Protein AF-A0A945EEM5-F1 (afdb_monomer)

Solvent-accessible surface area (backbone atoms only — not comparable to full-atom values): 10490 Å² total; per-residue (Å²): 110,57,78,80,69,75,63,79,57,83,59,46,50,57,55,56,50,41,69,76,41,45,68,59,54,46,54,52,49,14,59,78,50,70,46,57,60,69,46,41,50,54,44,53,50,40,28,61,37,47,50,70,82,55,84,49,80,91,36,67,53,21,58,54,39,73,66,38,67,69,42,43,51,46,56,61,66,31,66,67,58,50,49,46,34,51,28,41,54,52,50,50,57,72,63,40,40,92,88,67,44,34,55,21,78,74,69,53,76,42,81,71,93,48,62,30,60,48,32,44,48,42,52,50,17,50,42,44,54,49,49,51,49,54,57,73,76,43,63,69,92,40,51,72,46,83,56,85,88,51,74,42,54,78,57,95,74,62,43,68,59,54,26,50,54,33,27,72,77,70,66,45,89,53,85,58,86,86,80,91,129

Foldseek 3Di:
DCVVVVDDDPLCVLVVVCVVCVVVVLVVLCVQLVHDSVLSVQVLVCLLLQFDLDLDCVGSLCVSVVNPPSSSVCCSPPPSSVSSSVNSLVVLVVQADPPQGHQELQGDGDDDDGSNVSSVRNVLSVLVLLVVQVCVPDDPVQWDDDDSNDTDGPDDDDQVVSQVSSCVPPVDRDGDDDDDD

Sequence (181 aa):
MLKHFDINFPKLDIVYEYVRNKTDIRNKLAKELTMPLEQFKSVLQALTYGAEMNRSPYRSIYKYCNGDDKIIKKVINNAWLRRYMEAFKLAGVALEDKGVGSINAVGIKFVKNKDSQRMAHILQGYERQVLDVVIKHSDRNNIALLLHDCVVFYNKVSPNWLSDIVKQETGFDLEFSKEKY

pLDDT: mean 87.18, std 9.92, range [52.72, 97.19]

Structure (mmCIF, N/CA/C/O backbone):
data_AF-A0A945EEM5-F1
#
_entry.id   AF-A0A945EEM5-F1
#
loop_
_atom_site.group_PDB
_atom_site.id
_atom_site.type_symbol
_atom_site.label_atom_id
_atom_site.label_alt_id
_atom_site.label_comp_id
_atom_site.label_asym_id
_atom_site.label_entity_id
_atom_site.label_seq_id
_atom_site.pdbx_PDB_ins_code
_atom_site.Cartn_x
_atom_site.Cartn_y
_atom_site.Cartn_z
_atom_site.occupancy
_atom_site.B_iso_or_equiv
_atom_site.auth_seq_id
_atom_site.auth_comp_id
_atom_site.auth_asym_id
_atom_site.auth_atom_id
_atom_site.pdbx_PDB_model_num
ATOM 1 N N . MET A 1 1 ? 7.702 -8.662 -2.959 1.00 53.84 1 MET A N 1
ATOM 2 C CA . MET A 1 1 ? 8.555 -7.945 -1.989 1.00 53.84 1 MET A CA 1
ATOM 3 C C . MET A 1 1 ? 9.054 -8.869 -0.881 1.00 53.84 1 MET A C 1
ATOM 5 O O . MET A 1 1 ? 10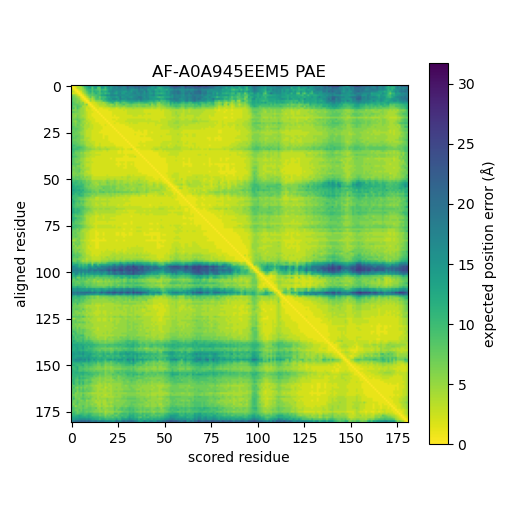.150 -9.356 -1.038 1.00 53.84 1 MET A O 1
ATOM 9 N N . LEU A 1 2 ? 8.295 -9.225 0.162 1.00 55.69 2 LEU A N 1
ATOM 10 C CA . LEU A 1 2 ? 8.856 -9.979 1.311 1.00 55.69 2 LEU A CA 1
ATOM 11 C C . LEU A 1 2 ? 9.411 -11.379 0.981 1.00 55.69 2 LEU A C 1
ATOM 13 O O . LEU A 1 2 ? 10.462 -11.747 1.492 1.00 55.69 2 LEU A O 1
ATOM 17 N N . LYS A 1 3 ? 8.781 -12.107 0.048 1.00 57.22 3 LYS A N 1
ATOM 18 C CA . LYS A 1 3 ? 9.312 -13.381 -0.481 1.00 57.22 3 LYS A CA 1
ATOM 19 C C . LYS A 1 3 ? 10.660 -13.251 -1.194 1.00 57.22 3 LYS A C 1
ATOM 21 O O . LYS A 1 3 ? 11.368 -14.233 -1.297 1.00 57.22 3 LYS A O 1
ATOM 26 N N . HIS A 1 4 ? 10.980 -12.067 -1.714 1.00 57.38 4 HIS A N 1
ATOM 27 C CA . HIS A 1 4 ? 12.243 -11.809 -2.409 1.00 57.38 4 HIS A CA 1
ATOM 28 C C . HIS A 1 4 ? 13.416 -11.638 -1.427 1.00 57.38 4 HIS A C 1
ATOM 30 O O . HIS A 1 4 ? 14.562 -11.731 -1.834 1.00 57.38 4 HIS A O 1
ATOM 36 N N . PHE A 1 5 ? 13.135 -11.402 -0.139 1.00 60.28 5 PHE A N 1
ATOM 37 C CA . PHE A 1 5 ? 14.145 -11.180 0.903 1.00 60.28 5 PHE A CA 1
ATOM 38 C C . PHE A 1 5 ? 14.296 -12.371 1.860 1.00 60.28 5 PHE A C 1
ATOM 40 O O . PHE A 1 5 ? 14.876 -12.206 2.928 1.00 60.28 5 PHE A O 1
ATOM 47 N N . ASP A 1 6 ? 13.705 -13.531 1.541 1.00 63.09 6 ASP A N 1
ATOM 48 C CA . ASP A 1 6 ? 13.617 -14.702 2.434 1.00 63.09 6 ASP A CA 1
ATOM 49 C C . ASP A 1 6 ? 13.093 -14.379 3.848 1.00 63.09 6 ASP A C 1
ATOM 51 O O . ASP A 1 6 ? 13.306 -15.107 4.819 1.00 63.09 6 ASP A O 1
ATOM 55 N N . ILE A 1 7 ? 12.331 -13.287 3.972 1.00 65.88 7 ILE A N 1
ATOM 56 C CA . ILE A 1 7 ? 11.706 -12.894 5.228 1.00 65.88 7 ILE A CA 1
ATOM 57 C C . ILE A 1 7 ? 10.445 -13.734 5.390 1.00 65.88 7 ILE A C 1
ATOM 59 O O . ILE A 1 7 ? 9.392 -13.448 4.809 1.00 65.88 7 ILE A O 1
ATOM 63 N N . ASN A 1 8 ? 10.554 -14.777 6.207 1.00 67.12 8 ASN A N 1
ATOM 64 C CA . ASN A 1 8 ? 9.439 -15.644 6.543 1.00 67.12 8 ASN A CA 1
ATOM 65 C C . ASN A 1 8 ? 9.286 -15.757 8.061 1.00 67.12 8 ASN A C 1
ATOM 67 O O . ASN A 1 8 ? 10.084 -16.393 8.746 1.00 67.12 8 ASN A O 1
ATOM 71 N N . PHE A 1 9 ? 8.240 -15.134 8.595 1.00 77.50 9 PHE A N 1
ATOM 72 C CA . PHE A 1 9 ? 7.800 -15.364 9.963 1.00 77.50 9 PHE A CA 1
ATOM 73 C C . PHE A 1 9 ? 6.268 -15.414 10.002 1.00 77.50 9 PHE A C 1
ATOM 75 O O . PHE A 1 9 ? 5.629 -14.682 9.244 1.00 77.50 9 PHE A O 1
ATOM 82 N N . PRO A 1 10 ? 5.653 -16.195 10.917 1.00 78.00 10 PRO A N 1
ATOM 83 C CA . PRO A 1 10 ? 4.208 -16.480 10.893 1.00 78.00 10 PRO A CA 1
ATOM 84 C C . PRO A 1 10 ? 3.302 -15.241 10.900 1.00 78.00 10 PRO A C 1
ATOM 86 O O . PRO A 1 10 ? 2.150 -15.272 10.483 1.00 78.00 10 PRO A O 1
ATOM 89 N N . LYS A 1 11 ? 3.812 -14.106 11.392 1.00 81.88 11 LYS A N 1
ATOM 90 C CA . LYS A 1 11 ? 3.047 -12.858 11.454 1.00 81.88 11 LYS A CA 1
ATOM 91 C C . LYS A 1 11 ? 2.851 -12.225 10.064 1.00 81.88 11 LYS A C 1
ATOM 93 O O . LYS A 1 11 ? 1.941 -11.420 9.920 1.00 81.88 11 LYS A O 1
ATOM 98 N N . LEU A 1 12 ? 3.626 -12.610 9.041 1.00 84.12 12 LEU A N 1
ATOM 99 C CA . LEU A 1 12 ? 3.442 -12.156 7.654 1.00 84.12 12 LEU A CA 1
ATOM 100 C C . LEU A 1 12 ? 2.311 -12.872 6.908 1.00 84.12 12 LEU A C 1
ATOM 102 O O . LEU A 1 12 ? 1.892 -12.383 5.859 1.00 84.12 12 LEU A O 1
ATOM 106 N N . ASP A 1 13 ? 1.774 -13.972 7.441 1.00 88.00 13 ASP A N 1
ATOM 107 C CA . ASP A 1 13 ? 0.707 -14.738 6.784 1.00 88.00 13 ASP A CA 1
ATOM 108 C C . ASP A 1 13 ? -0.510 -13.872 6.458 1.00 88.00 13 ASP A C 1
ATOM 110 O O . ASP A 1 13 ? -1.107 -14.018 5.394 1.00 88.00 13 ASP A O 1
ATOM 114 N N . ILE A 1 14 ? -0.818 -12.893 7.313 1.00 92.62 14 ILE A N 1
ATOM 115 C CA . ILE A 1 14 ? -1.918 -11.952 7.084 1.00 92.62 14 ILE A CA 1
ATOM 116 C C . ILE A 1 14 ? -1.686 -11.042 5.869 1.00 92.62 14 ILE A C 1
ATOM 118 O O . ILE A 1 14 ? -2.635 -10.654 5.192 1.00 92.62 14 ILE A O 1
ATOM 122 N N . VAL A 1 15 ? -0.428 -10.719 5.555 1.00 90.56 15 VAL A N 1
ATOM 123 C CA . VAL A 1 15 ? -0.073 -9.935 4.365 1.00 90.56 15 VAL A CA 1
ATOM 124 C C . VAL A 1 15 ? -0.239 -10.798 3.116 1.00 90.56 15 VAL A C 1
ATOM 126 O O . VAL A 1 15 ? -0.780 -10.330 2.116 1.00 90.56 15 VAL A O 1
ATOM 129 N N . TYR A 1 16 ? 0.158 -12.072 3.170 1.00 88.56 16 TYR A N 1
ATOM 130 C CA . TYR A 1 16 ? -0.052 -13.008 2.062 1.00 88.56 16 TYR A CA 1
ATOM 131 C C . TYR A 1 16 ? -1.536 -13.319 1.831 1.00 88.56 16 TYR A C 1
ATOM 133 O O . TYR A 1 16 ? -1.978 -13.352 0.682 1.00 88.56 16 TYR A O 1
ATOM 141 N N . GLU A 1 17 ? -2.308 -13.494 2.903 1.00 92.81 17 GLU A N 1
ATOM 142 C CA . GLU A 1 17 ? -3.768 -13.614 2.871 1.00 92.81 17 GLU A CA 1
ATOM 143 C C . GLU A 1 17 ? -4.400 -12.375 2.225 1.00 92.81 17 GLU A C 1
ATOM 145 O O . GLU A 1 17 ? -5.209 -12.505 1.304 1.00 92.81 17 GLU A O 1
ATOM 150 N N . TYR A 1 18 ? -3.975 -11.178 2.650 1.00 93.81 18 TYR A N 1
ATOM 151 C CA . TYR A 1 18 ? -4.447 -9.913 2.095 1.00 93.81 18 TYR A CA 1
ATOM 152 C C . TYR A 1 18 ? -4.167 -9.786 0.599 1.00 93.81 18 TYR A C 1
ATOM 154 O O . TYR A 1 18 ? -5.057 -9.402 -0.152 1.00 93.81 18 TYR A O 1
ATOM 162 N N . VAL A 1 19 ? -2.954 -10.111 0.146 1.00 89.38 19 VAL A N 1
ATOM 163 C CA . VAL A 1 19 ? -2.597 -10.013 -1.277 1.00 89.38 19 VAL A CA 1
ATOM 164 C C . VAL A 1 19 ? -3.432 -10.979 -2.123 1.00 89.38 19 VAL A C 1
ATOM 166 O O . VAL A 1 19 ? -3.896 -10.588 -3.190 1.00 89.38 19 VAL A O 1
ATOM 169 N N . ARG A 1 20 ? -3.673 -12.206 -1.640 1.00 90.38 20 ARG A N 1
ATOM 170 C CA . ARG A 1 20 ? -4.465 -13.220 -2.360 1.00 90.38 20 ARG A CA 1
ATOM 171 C C . ARG A 1 20 ? -5.957 -12.889 -2.432 1.00 90.38 20 ARG A C 1
ATOM 173 O O . ARG A 1 20 ? -6.572 -13.139 -3.458 1.00 90.38 20 ARG A O 1
ATOM 180 N N . ASN A 1 21 ? -6.522 -12.316 -1.369 1.00 93.94 21 ASN A N 1
ATOM 181 C CA . ASN A 1 21 ? -7.967 -12.091 -1.224 1.00 93.94 21 ASN A CA 1
ATOM 182 C C . ASN A 1 21 ? -8.317 -10.596 -1.111 1.00 93.94 21 ASN A C 1
ATOM 184 O O . ASN A 1 21 ? -9.242 -10.204 -0.397 1.00 93.94 21 ASN A O 1
ATOM 188 N N . LYS A 1 22 ? -7.537 -9.738 -1.780 1.00 92.31 22 LYS A N 1
ATOM 189 C CA . LYS A 1 22 ? -7.525 -8.277 -1.589 1.00 92.31 22 LYS A CA 1
ATOM 190 C C . LYS A 1 22 ? -8.909 -7.640 -1.685 1.00 92.31 22 LYS A C 1
ATOM 192 O O . LYS A 1 22 ? -9.271 -6.836 -0.828 1.00 92.31 22 LYS A O 1
ATOM 197 N N . THR A 1 23 ? -9.671 -7.975 -2.722 1.00 93.94 23 THR A N 1
ATOM 198 C CA . THR A 1 23 ? -11.007 -7.411 -2.963 1.00 93.94 23 THR A CA 1
ATOM 199 C C . THR A 1 23 ? -11.997 -7.842 -1.883 1.00 93.94 23 THR A C 1
ATOM 201 O O . THR A 1 23 ? -12.658 -6.991 -1.286 1.00 93.94 23 THR A O 1
ATOM 204 N N . ASP A 1 24 ? -12.034 -9.133 -1.560 1.00 95.94 24 ASP A N 1
ATOM 205 C CA . ASP A 1 24 ? -12.981 -9.694 -0.593 1.00 95.94 24 ASP A CA 1
ATOM 206 C C . ASP A 1 24 ? -12.719 -9.190 0.822 1.00 95.94 24 ASP A C 1
ATOM 208 O O . ASP A 1 24 ? -13.643 -8.743 1.502 1.00 95.94 24 ASP A O 1
ATOM 212 N N . ILE A 1 25 ? -11.452 -9.174 1.246 1.00 96.56 25 ILE A N 1
ATOM 213 C CA . ILE A 1 25 ? -11.055 -8.649 2.557 1.00 96.56 25 ILE A CA 1
ATOM 214 C C . ILE A 1 25 ? -11.429 -7.173 2.675 1.00 96.56 25 ILE A C 1
ATOM 216 O O . ILE A 1 25 ? -11.972 -6.760 3.701 1.00 96.56 25 ILE A O 1
ATOM 220 N N . ARG A 1 26 ? -11.190 -6.374 1.626 1.00 96.88 26 ARG A N 1
ATOM 221 C CA . ARG A 1 26 ? -11.538 -4.950 1.644 1.00 96.88 26 ARG A CA 1
ATOM 222 C C . ARG A 1 26 ? -13.037 -4.721 1.754 1.00 96.88 26 ARG A C 1
ATOM 224 O O . ARG A 1 26 ? -13.458 -3.929 2.591 1.00 96.88 26 ARG A O 1
ATOM 231 N N . ASN A 1 27 ? -13.835 -5.432 0.964 1.00 96.88 27 ASN A N 1
ATOM 232 C CA . ASN A 1 27 ? -15.289 -5.304 0.999 1.00 96.88 27 ASN A CA 1
ATOM 233 C C . ASN A 1 27 ? -15.871 -5.783 2.336 1.00 96.88 27 ASN A C 1
ATOM 235 O O . ASN A 1 27 ? -16.714 -5.102 2.925 1.00 96.88 27 ASN A O 1
ATOM 239 N N . LYS A 1 28 ? -15.386 -6.921 2.848 1.00 97.19 28 LYS A N 1
ATOM 240 C CA . LYS A 1 28 ? -15.794 -7.478 4.141 1.00 97.19 28 LYS A CA 1
ATOM 241 C C . LYS A 1 28 ? -15.499 -6.507 5.283 1.00 97.19 28 LYS A C 1
ATOM 243 O O . LYS A 1 28 ? -16.415 -6.137 6.015 1.00 97.19 28 LYS A O 1
ATOM 248 N N . LEU A 1 29 ? -14.250 -6.057 5.412 1.00 96.88 29 LEU A N 1
ATOM 249 C CA . LEU A 1 29 ? -13.838 -5.183 6.512 1.00 96.88 29 LEU A CA 1
ATOM 250 C C . LEU A 1 29 ? -14.481 -3.796 6.419 1.00 96.88 29 LEU A C 1
ATOM 252 O O . LEU A 1 29 ? -14.916 -3.272 7.441 1.00 96.88 29 LEU A O 1
ATOM 256 N N . ALA A 1 30 ? -14.622 -3.219 5.222 1.00 96.81 30 ALA A N 1
ATOM 257 C CA . ALA A 1 30 ? -15.337 -1.954 5.048 1.00 96.81 30 ALA A CA 1
ATOM 258 C C . ALA A 1 30 ? -16.789 -2.053 5.561 1.00 96.81 30 ALA A C 1
ATOM 260 O O . ALA A 1 30 ? -17.247 -1.194 6.320 1.00 96.81 30 ALA A O 1
ATOM 261 N N . LYS A 1 31 ? -17.486 -3.153 5.234 1.00 96.62 31 LYS A N 1
ATOM 262 C CA . LYS A 1 31 ? -18.850 -3.424 5.712 1.00 96.62 31 LYS A CA 1
ATOM 263 C C . LYS A 1 31 ? -18.907 -3.620 7.231 1.00 96.62 31 LYS A C 1
ATOM 265 O O . LYS A 1 31 ? -19.738 -2.994 7.886 1.00 96.62 31 LYS A O 1
ATOM 270 N N . GLU A 1 32 ? -18.022 -4.440 7.800 1.00 95.62 32 GLU A N 1
ATOM 271 C CA . GLU A 1 32 ? -17.941 -4.687 9.252 1.00 95.62 32 GLU A CA 1
ATOM 272 C C . GLU A 1 32 ? -17.696 -3.395 10.051 1.00 95.62 32 GLU A C 1
ATOM 274 O O . GLU A 1 32 ? -18.317 -3.145 11.092 1.00 95.62 32 GLU A O 1
ATOM 279 N N . LEU A 1 33 ? -16.816 -2.537 9.536 1.00 94.94 33 LEU A N 1
ATOM 280 C CA . LEU A 1 33 ? -16.459 -1.259 10.147 1.00 94.94 33 LEU A CA 1
ATOM 281 C C . LEU A 1 33 ? -17.505 -0.164 9.898 1.00 94.94 33 LEU A C 1
ATOM 283 O O . LEU A 1 33 ? -17.462 0.866 10.567 1.00 94.94 33 LEU A O 1
ATOM 287 N N . THR A 1 34 ? -18.479 -0.410 9.014 1.00 95.25 34 THR A N 1
ATOM 288 C CA . THR A 1 34 ? -19.507 0.561 8.611 1.00 95.25 34 THR A CA 1
ATOM 289 C C . THR A 1 34 ? -18.880 1.820 8.008 1.00 95.25 34 THR A C 1
ATOM 291 O O . THR A 1 34 ? -19.224 2.938 8.378 1.00 95.25 34 THR A O 1
ATOM 294 N N . MET A 1 35 ? -17.933 1.635 7.085 1.00 94.94 35 MET A N 1
ATOM 295 C CA . MET A 1 35 ? -17.292 2.731 6.359 1.00 94.94 35 MET A CA 1
ATOM 296 C C . MET A 1 35 ? -17.265 2.475 4.844 1.00 94.94 35 MET A C 1
ATOM 298 O O . MET A 1 35 ? -17.165 1.323 4.419 1.00 94.94 35 MET A O 1
ATOM 302 N N . PRO A 1 36 ? -17.328 3.532 4.015 1.00 95.75 36 PRO A N 1
ATOM 303 C CA . PRO A 1 36 ? -17.052 3.467 2.586 1.00 95.75 36 PRO A CA 1
ATOM 304 C C . PRO A 1 36 ? -15.729 2.766 2.257 1.00 95.75 36 PRO A C 1
ATOM 306 O O . PRO A 1 36 ? -14.731 2.908 2.965 1.00 95.75 36 PRO A O 1
ATOM 309 N N . LEU A 1 37 ? -15.704 2.063 1.122 1.00 95.62 37 LEU A N 1
ATOM 310 C CA . LEU A 1 37 ? -14.529 1.319 0.664 1.00 95.62 37 LEU A CA 1
ATOM 311 C C . LEU A 1 37 ? -13.294 2.218 0.489 1.00 95.62 37 LEU A C 1
ATOM 313 O O . LEU A 1 37 ? -12.198 1.829 0.888 1.00 95.62 37 LEU A O 1
ATOM 317 N N . GLU A 1 38 ? -13.460 3.422 -0.062 1.00 93.69 38 GLU A N 1
ATOM 318 C CA . GLU A 1 38 ? -12.349 4.372 -0.235 1.00 93.69 38 GLU A CA 1
ATOM 319 C C . GLU A 1 38 ? -11.782 4.843 1.106 1.00 93.69 38 GLU A C 1
ATOM 321 O O . GLU A 1 38 ? -10.568 4.853 1.305 1.00 93.69 38 GLU A O 1
ATOM 326 N N . GLN A 1 39 ? -12.656 5.116 2.075 1.00 94.62 39 GLN A N 1
ATOM 327 C CA . GLN A 1 39 ? -12.256 5.465 3.435 1.00 94.62 39 GLN A CA 1
ATOM 328 C C . GLN A 1 39 ? -11.467 4.320 4.095 1.00 94.62 39 GLN A C 1
ATOM 330 O O . GLN A 1 39 ? -10.417 4.542 4.703 1.00 94.62 39 GLN A O 1
ATOM 335 N N . PHE A 1 40 ? -11.922 3.077 3.911 1.00 96.38 40 PHE A N 1
ATOM 336 C CA . PHE A 1 40 ? -11.219 1.889 4.393 1.00 96.38 40 PHE A CA 1
ATOM 337 C C . PHE A 1 40 ? -9.842 1.705 3.737 1.00 96.38 40 PHE A C 1
ATOM 339 O O . PHE A 1 40 ? -8.868 1.382 4.422 1.00 96.38 40 PHE A O 1
ATOM 346 N N . LYS A 1 41 ? -9.724 1.951 2.426 1.00 95.50 41 LYS A N 1
ATOM 347 C CA . LYS A 1 41 ? -8.434 1.910 1.717 1.00 95.50 41 LYS A CA 1
ATOM 348 C C . LYS A 1 41 ? -7.442 2.912 2.309 1.00 95.50 41 LYS A C 1
ATOM 350 O O . LYS A 1 41 ? -6.289 2.539 2.518 1.00 95.50 41 LYS A O 1
ATOM 355 N N . SER A 1 42 ? -7.878 4.128 2.648 1.00 95.25 42 SER A N 1
ATOM 356 C CA . SER A 1 42 ? -7.019 5.118 3.313 1.00 95.25 42 SER A CA 1
ATOM 357 C C . SER A 1 42 ? -6.560 4.658 4.701 1.00 95.25 42 SER A C 1
ATOM 359 O O . SER A 1 42 ? -5.395 4.846 5.050 1.00 95.25 42 SER A O 1
ATOM 361 N N . VAL A 1 43 ? -7.426 3.991 5.477 1.00 95.31 43 VAL A N 1
ATOM 362 C CA . VAL A 1 43 ? -7.043 3.377 6.763 1.00 95.31 43 VAL A CA 1
ATOM 363 C C . VAL A 1 43 ? -5.987 2.286 6.562 1.00 95.31 43 VAL A C 1
ATOM 365 O O . VAL A 1 43 ? -4.953 2.312 7.229 1.00 95.31 43 VAL A O 1
ATOM 368 N N . LEU A 1 44 ? -6.192 1.358 5.621 1.00 95.38 44 LEU A N 1
ATOM 369 C CA . LEU A 1 44 ? -5.207 0.314 5.307 1.00 95.38 44 LEU A CA 1
ATOM 370 C C . LEU A 1 44 ? -3.864 0.895 4.861 1.00 95.38 44 LEU A C 1
ATOM 372 O O . LEU A 1 44 ? -2.812 0.418 5.292 1.00 95.38 44 LEU A O 1
ATOM 376 N N . GLN A 1 45 ? -3.890 1.922 4.012 1.00 93.19 45 GLN A N 1
ATOM 377 C CA . GLN A 1 45 ? -2.685 2.610 3.566 1.00 93.19 45 GLN A CA 1
ATOM 378 C C . GLN A 1 45 ? -1.957 3.234 4.760 1.00 93.19 45 GLN A C 1
ATOM 380 O O . GLN A 1 45 ? -0.764 3.007 4.930 1.00 93.19 45 GLN A O 1
ATOM 385 N N . ALA A 1 46 ? -2.675 3.924 5.650 1.00 93.38 46 ALA A N 1
ATOM 386 C CA . ALA A 1 46 ? -2.097 4.496 6.863 1.00 93.38 46 ALA A CA 1
ATOM 387 C C . ALA A 1 46 ? -1.361 3.442 7.703 1.00 93.38 46 ALA A C 1
ATOM 389 O O . ALA A 1 46 ? -0.221 3.664 8.102 1.00 93.38 46 ALA A O 1
ATOM 390 N N . LEU A 1 47 ? -1.995 2.290 7.944 1.00 94.12 47 LEU A N 1
ATOM 391 C CA . LEU A 1 47 ? -1.407 1.193 8.719 1.00 94.12 47 LEU A CA 1
ATOM 392 C C . LEU A 1 47 ? -0.186 0.579 8.020 1.00 94.12 47 LEU A C 1
ATOM 394 O O . LEU A 1 47 ? 0.798 0.261 8.681 1.00 94.12 47 LEU A O 1
ATOM 398 N N . THR A 1 48 ? -0.225 0.469 6.690 1.00 92.38 48 THR A N 1
ATOM 399 C CA . THR A 1 48 ? 0.903 -0.004 5.864 1.00 92.38 48 THR A CA 1
ATOM 400 C C . THR A 1 48 ? 2.124 0.908 6.027 1.00 92.38 48 THR A C 1
ATOM 402 O O . THR A 1 48 ? 3.241 0.429 6.205 1.00 92.38 48 THR A O 1
ATOM 405 N N . TYR A 1 49 ? 1.902 2.225 6.062 1.00 89.88 49 TYR A N 1
ATOM 406 C CA . TYR A 1 49 ? 2.930 3.230 6.348 1.00 89.88 49 TYR A CA 1
ATOM 407 C C . TYR A 1 49 ? 3.103 3.500 7.853 1.00 89.88 49 TYR A C 1
ATOM 409 O O . TYR A 1 49 ? 3.492 4.598 8.235 1.00 89.88 49 TYR A O 1
ATOM 417 N N . GLY A 1 50 ? 2.811 2.541 8.737 1.00 89.38 50 GLY A N 1
ATOM 418 C CA . GLY A 1 50 ? 3.174 2.624 10.157 1.00 89.38 50 GLY A CA 1
ATOM 419 C C . GLY A 1 50 ? 2.350 3.601 11.005 1.00 89.38 50 GLY A C 1
ATOM 420 O O . GLY A 1 50 ? 2.852 4.113 12.007 1.00 89.38 50 GLY A O 1
ATOM 421 N N . ALA A 1 51 ? 1.104 3.899 10.627 1.00 89.88 51 ALA A N 1
ATOM 422 C CA . ALA A 1 51 ? 0.198 4.655 11.487 1.00 89.88 51 ALA A CA 1
ATOM 423 C C . ALA A 1 51 ? -0.123 3.894 12.782 1.00 89.88 51 ALA A C 1
ATOM 425 O O . ALA A 1 51 ? -0.380 2.692 12.780 1.00 89.88 51 ALA A O 1
ATOM 426 N N . GLU A 1 52 ? -0.175 4.630 13.890 1.00 87.44 52 GLU A N 1
ATOM 427 C CA . GLU A 1 52 ? -0.580 4.098 15.188 1.00 87.44 52 GLU A CA 1
ATOM 428 C C . GLU A 1 52 ? -2.107 3.944 15.277 1.00 87.44 52 GLU A C 1
ATOM 430 O O . GLU A 1 52 ? -2.865 4.838 14.889 1.00 87.44 52 GLU A O 1
ATOM 435 N N . MET A 1 53 ? -2.565 2.849 15.885 1.00 88.12 53 MET A N 1
ATOM 436 C CA . MET A 1 53 ? -3.973 2.644 16.237 1.00 88.12 53 MET A CA 1
ATOM 437 C C . MET A 1 53 ? -4.345 3.372 17.530 1.00 88.12 53 MET A C 1
ATOM 439 O O . MET A 1 53 ? -4.476 2.764 18.591 1.00 88.12 53 MET A O 1
ATOM 443 N N . ASN A 1 54 ? -4.524 4.687 17.452 1.00 87.06 54 ASN A N 1
ATOM 444 C CA . ASN A 1 54 ? -4.957 5.499 18.588 1.00 87.06 54 ASN A CA 1
ATOM 445 C C . ASN A 1 54 ? -6.110 6.446 18.206 1.00 87.06 54 ASN A C 1
ATOM 447 O O . ASN A 1 54 ? -6.422 6.630 17.030 1.00 87.06 54 ASN A O 1
ATOM 451 N N . ARG A 1 55 ? -6.764 7.027 19.221 1.00 87.88 55 ARG A N 1
ATOM 452 C CA . ARG A 1 55 ? -7.920 7.931 19.055 1.00 87.88 55 ARG A CA 1
ATOM 453 C C . ARG A 1 55 ? -7.539 9.408 18.932 1.00 87.88 55 ARG A C 1
ATOM 455 O O . ARG A 1 55 ? -8.410 10.265 18.998 1.00 87.88 55 ARG A O 1
ATOM 462 N N . SER A 1 56 ? -6.251 9.729 18.842 1.00 89.50 56 SER A N 1
ATOM 463 C CA . SER A 1 56 ? -5.811 11.121 18.891 1.00 89.50 56 SER A CA 1
ATOM 464 C C . SER A 1 56 ? -6.290 11.887 17.649 1.00 89.50 56 SER A C 1
ATOM 466 O O . SER A 1 56 ? -6.065 11.411 16.533 1.00 89.50 56 SER A O 1
ATOM 468 N N . PRO A 1 57 ? -6.867 13.095 17.809 1.00 88.50 57 PRO A N 1
ATOM 469 C CA . PRO A 1 57 ? -7.345 13.906 16.687 1.00 88.50 57 PRO A CA 1
ATOM 470 C C . PRO A 1 57 ? -6.227 14.359 15.740 1.00 88.50 57 PRO A C 1
ATOM 472 O O . PRO A 1 57 ? -6.477 14.682 14.584 1.00 88.50 57 PRO A O 1
ATOM 475 N N . TYR A 1 58 ? -4.975 14.319 16.199 1.00 88.12 58 TYR A N 1
ATOM 476 C CA . TYR A 1 58 ? -3.794 14.689 15.418 1.00 88.12 58 TYR A CA 1
ATOM 477 C C . TYR A 1 58 ? -3.243 13.543 14.555 1.00 88.12 58 TYR A C 1
ATOM 479 O O . TYR A 1 58 ? -2.155 13.661 13.989 1.00 88.12 58 TYR A O 1
ATOM 487 N N . ARG A 1 59 ? -3.932 12.396 14.489 1.00 88.12 59 ARG A N 1
ATOM 488 C CA . ARG A 1 59 ? -3.438 11.183 13.824 1.00 88.12 59 ARG A CA 1
ATOM 489 C C . ARG A 1 59 ? -4.313 10.781 12.641 1.00 88.12 59 ARG A C 1
ATOM 491 O O . ARG A 1 59 ? -5.501 11.087 12.568 1.00 88.12 59 ARG A O 1
ATOM 498 N N . SER A 1 60 ? -3.700 10.065 11.701 1.00 88.19 60 SER A N 1
ATOM 499 C CA . SER A 1 60 ? -4.316 9.687 10.425 1.00 88.19 60 SER A CA 1
ATOM 500 C C . SER A 1 60 ? -5.575 8.840 10.593 1.00 88.19 60 SER A C 1
ATOM 502 O O . SER A 1 60 ? -6.534 9.067 9.869 1.00 88.19 60 SER A O 1
ATOM 504 N N . ILE A 1 61 ? -5.614 7.924 11.567 1.00 92.75 61 ILE A N 1
ATOM 505 C CA . ILE A 1 61 ? -6.804 7.099 11.832 1.00 92.75 61 ILE A CA 1
ATOM 506 C C . ILE A 1 61 ? -8.012 7.965 12.189 1.00 92.75 61 ILE A C 1
ATOM 508 O O . ILE A 1 61 ? -9.083 7.749 11.632 1.00 92.75 61 ILE A O 1
ATOM 512 N N . TYR A 1 62 ? -7.844 8.976 13.045 1.00 92.81 62 TYR A N 1
ATOM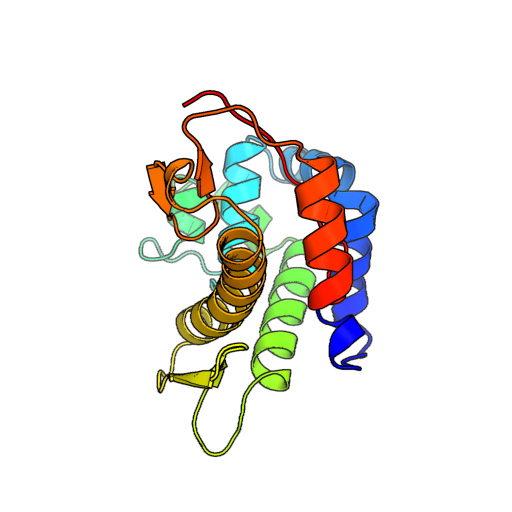 513 C CA . TYR A 1 62 ? -8.929 9.899 13.381 1.00 92.81 62 TYR A CA 1
ATOM 514 C C . TYR A 1 62 ? -9.420 10.651 12.141 1.00 92.81 62 TYR A C 1
ATOM 516 O O . TYR A 1 62 ? -10.618 10.660 11.862 1.00 92.81 62 TYR A O 1
ATOM 524 N N . LYS A 1 63 ? -8.488 11.215 11.356 1.00 91.75 63 LYS A N 1
ATOM 525 C CA . LYS A 1 63 ? -8.802 11.927 10.107 1.00 91.75 63 LYS A CA 1
ATOM 526 C C . LYS A 1 63 ? -9.562 11.033 9.129 1.00 91.75 63 LYS A C 1
ATOM 528 O O . LYS A 1 63 ? -10.614 11.422 8.641 1.00 91.75 63 LYS A O 1
ATOM 533 N N . TYR A 1 64 ? -9.057 9.828 8.870 1.00 92.75 64 TYR A N 1
ATOM 534 C CA . TYR A 1 64 ? -9.685 8.887 7.948 1.00 92.75 64 TYR A CA 1
ATOM 535 C C . TYR A 1 64 ? -10.969 8.287 8.492 1.00 92.75 64 TYR A C 1
ATOM 537 O O . TYR A 1 64 ? -11.733 7.765 7.705 1.00 92.75 64 TYR A O 1
ATOM 545 N N . CYS A 1 65 ? -11.254 8.370 9.790 1.00 92.56 65 CYS A N 1
ATOM 546 C CA . CYS A 1 65 ? -12.555 8.010 10.353 1.00 92.56 65 CYS A CA 1
ATOM 547 C C . CYS A 1 65 ? -13.508 9.215 10.467 1.00 92.56 65 CYS A C 1
ATOM 549 O O . CYS A 1 65 ? -14.559 9.080 11.082 1.00 92.56 65 CYS A O 1
ATOM 551 N N . ASN A 1 66 ? -13.157 10.383 9.910 1.00 91.38 66 ASN A N 1
ATOM 552 C CA . ASN A 1 66 ? -13.913 11.639 10.028 1.00 91.38 66 ASN A CA 1
ATOM 553 C C . ASN A 1 66 ? -14.217 12.049 11.483 1.00 91.38 66 ASN A C 1
ATOM 555 O O . ASN A 1 66 ? -15.220 12.702 11.751 1.00 91.38 66 ASN A O 1
ATOM 559 N N . GLY A 1 67 ? -13.376 11.637 12.437 1.00 90.88 67 GLY A N 1
ATOM 560 C CA . GLY A 1 67 ? -13.628 11.846 13.864 1.00 90.88 67 GLY A CA 1
ATOM 561 C C . GLY A 1 67 ? -14.810 11.057 14.443 1.00 90.88 67 GLY A C 1
ATOM 562 O O . GLY A 1 67 ? -15.201 11.323 15.577 1.00 90.88 67 GLY A O 1
ATOM 563 N N . ASP A 1 68 ? -15.382 10.088 13.716 1.00 93.62 68 ASP A N 1
ATOM 564 C CA . ASP A 1 68 ? -16.463 9.248 14.238 1.00 93.62 68 ASP A CA 1
ATOM 565 C C . ASP A 1 68 ? -15.921 8.265 15.282 1.00 93.62 68 ASP A C 1
ATOM 567 O O . ASP A 1 68 ? -15.271 7.258 14.982 1.00 93.62 68 ASP A O 1
ATOM 571 N N . ASP A 1 69 ? -16.242 8.550 16.537 1.00 92.50 69 ASP A N 1
ATOM 572 C CA . ASP A 1 69 ? -15.778 7.811 17.702 1.00 92.50 69 ASP A CA 1
ATOM 573 C C . ASP A 1 69 ? -16.193 6.326 17.698 1.00 92.50 69 ASP A C 1
ATOM 575 O O . ASP A 1 69 ? -15.467 5.467 18.213 1.00 92.50 69 ASP A O 1
ATOM 579 N N . LYS A 1 70 ? -17.346 5.985 17.102 1.00 94.12 70 LYS A N 1
ATOM 580 C CA . LYS A 1 70 ? -17.806 4.594 16.974 1.00 94.12 70 LYS A CA 1
ATOM 581 C C . LYS A 1 70 ? -16.975 3.859 15.930 1.00 94.12 70 LYS A C 1
ATOM 583 O O . LYS A 1 70 ? -16.528 2.742 16.195 1.00 94.12 70 LYS A O 1
ATOM 588 N N . ILE A 1 71 ? -16.732 4.482 14.778 1.00 94.94 71 ILE A N 1
ATOM 589 C CA . ILE A 1 71 ? -15.909 3.902 13.709 1.00 94.94 71 ILE A CA 1
ATOM 590 C C . ILE A 1 71 ? -14.460 3.741 14.182 1.00 94.94 71 ILE A C 1
ATOM 592 O O . ILE A 1 71 ? -13.889 2.658 14.048 1.00 94.94 71 ILE A O 1
ATOM 596 N N . ILE A 1 72 ? -13.887 4.760 14.830 1.00 94.81 72 ILE A N 1
ATOM 597 C CA . ILE A 1 72 ? -12.528 4.711 15.391 1.00 94.81 72 ILE A CA 1
ATOM 598 C C . ILE A 1 72 ? -12.393 3.548 16.380 1.00 94.81 72 ILE A C 1
ATOM 600 O O . ILE A 1 72 ? -11.424 2.788 16.322 1.00 94.81 72 ILE A O 1
ATOM 604 N N . LYS A 1 73 ? -13.371 3.364 17.278 1.00 94.44 73 LYS A N 1
ATOM 605 C CA . LYS A 1 73 ? -13.385 2.230 18.217 1.00 94.44 73 LYS A CA 1
ATOM 606 C C . LYS A 1 73 ? -13.392 0.888 17.492 1.00 94.44 73 LYS A C 1
ATOM 608 O O . LYS A 1 73 ? -12.629 0.005 17.880 1.00 94.44 73 LYS A O 1
ATOM 613 N N . LYS A 1 74 ? -14.204 0.736 16.441 1.00 95.25 74 LYS A N 1
ATOM 614 C CA . LYS A 1 74 ? -14.228 -0.487 15.626 1.00 95.25 74 LYS A CA 1
ATOM 615 C C . LYS A 1 74 ? -12.879 -0.747 14.954 1.00 95.25 74 LYS A C 1
ATOM 617 O O . LYS A 1 74 ? -12.380 -1.861 15.049 1.00 95.25 74 LYS A O 1
ATOM 622 N N . VAL A 1 75 ? -12.269 0.270 14.341 1.00 95.25 75 VAL A N 1
ATOM 623 C CA . VAL A 1 75 ? -10.956 0.165 13.677 1.00 95.25 75 VAL A CA 1
ATOM 624 C C . VAL A 1 75 ? -9.875 -0.265 14.667 1.00 95.25 75 VAL A C 1
ATOM 626 O O . VAL A 1 75 ? -9.184 -1.252 14.432 1.00 95.25 75 VAL A O 1
ATOM 629 N N . ILE A 1 76 ? -9.764 0.431 15.802 1.00 93.88 76 ILE A N 1
ATOM 630 C CA . ILE A 1 76 ? -8.738 0.152 16.816 1.00 93.88 76 ILE A CA 1
ATOM 631 C C . ILE A 1 76 ? -8.938 -1.228 17.443 1.00 93.88 76 ILE A C 1
ATOM 633 O O . ILE A 1 76 ? -7.961 -1.870 17.812 1.00 93.88 76 ILE A O 1
ATOM 637 N N . ASN A 1 77 ? -10.169 -1.714 17.587 1.00 94.56 77 ASN A N 1
ATOM 638 C CA . ASN A 1 77 ? -10.441 -3.013 18.209 1.00 94.56 77 ASN A CA 1
ATOM 639 C C . ASN A 1 77 ? -10.505 -4.177 17.207 1.00 94.56 77 ASN A C 1
ATOM 641 O O . ASN A 1 77 ? -10.668 -5.322 17.622 1.00 94.56 77 ASN A O 1
ATOM 645 N N . ASN A 1 78 ? -10.360 -3.921 15.906 1.00 96.12 78 ASN A N 1
ATOM 646 C CA . ASN A 1 78 ? -10.404 -4.972 14.899 1.00 96.12 78 ASN A CA 1
ATOM 647 C C . ASN A 1 78 ? -9.121 -5.824 14.942 1.00 96.12 78 ASN A C 1
ATOM 649 O O . ASN A 1 78 ? -8.015 -5.342 14.684 1.00 96.12 78 ASN A O 1
ATOM 653 N N . ALA A 1 79 ? -9.277 -7.113 15.251 1.00 95.12 79 ALA A N 1
ATOM 654 C CA . ALA A 1 79 ? -8.159 -8.043 15.406 1.00 95.12 79 ALA A CA 1
ATOM 655 C C . ALA A 1 79 ? -7.357 -8.244 14.109 1.00 95.12 79 ALA A C 1
ATOM 657 O O . ALA A 1 79 ? -6.132 -8.364 14.154 1.00 95.12 79 ALA A O 1
ATOM 658 N N . TRP A 1 80 ? -8.030 -8.252 12.954 1.00 96.25 80 TRP A N 1
ATOM 659 C CA . TRP A 1 80 ? -7.368 -8.408 11.661 1.00 96.25 80 TRP A CA 1
ATOM 660 C C . TRP A 1 80 ? -6.485 -7.192 11.360 1.00 96.25 80 TRP A C 1
ATOM 662 O O . TRP A 1 80 ? -5.301 -7.352 11.074 1.00 96.25 80 TRP A O 1
ATOM 672 N N . LEU A 1 81 ? -7.011 -5.972 11.528 1.00 96.19 81 LEU A N 1
ATOM 673 C CA . LEU A 1 81 ? -6.236 -4.747 11.311 1.00 96.19 81 LEU A CA 1
ATOM 674 C C . LEU A 1 81 ? -5.017 -4.667 12.242 1.00 96.19 81 LEU A C 1
ATOM 676 O O . LEU A 1 81 ? -3.959 -4.206 11.815 1.00 96.19 81 LEU A O 1
ATOM 680 N N . ARG A 1 82 ? -5.140 -5.109 13.504 1.00 94.12 82 ARG A N 1
ATOM 681 C CA . ARG A 1 82 ? -4.015 -5.128 14.458 1.00 94.12 82 ARG A CA 1
ATOM 682 C C . ARG A 1 82 ? -2.893 -6.034 13.981 1.00 94.12 82 ARG A C 1
ATOM 684 O O . ARG A 1 82 ? -1.756 -5.587 13.875 1.00 94.12 82 ARG A O 1
ATOM 691 N N . ARG A 1 83 ? -3.233 -7.274 13.620 1.00 94.44 83 ARG A N 1
ATOM 692 C CA . ARG A 1 83 ? -2.279 -8.237 13.057 1.00 94.44 83 ARG A CA 1
ATOM 693 C C . ARG A 1 83 ? -1.637 -7.700 11.777 1.00 94.44 83 ARG A C 1
ATOM 695 O O . ARG A 1 83 ? -0.437 -7.864 11.585 1.00 94.44 83 ARG A O 1
ATOM 702 N N . TYR A 1 84 ? -2.417 -7.031 10.927 1.00 94.56 84 TYR A N 1
ATOM 703 C CA . TYR A 1 84 ? -1.928 -6.426 9.689 1.00 94.56 84 TYR A CA 1
ATOM 704 C C . TYR A 1 84 ? -0.899 -5.324 9.981 1.00 94.56 84 TYR A C 1
ATOM 706 O O . TYR A 1 84 ? 0.204 -5.353 9.444 1.00 94.56 84 TYR A O 1
ATOM 714 N N . MET A 1 85 ? -1.213 -4.396 10.889 1.00 93.12 85 MET A N 1
ATOM 715 C CA . MET A 1 85 ? -0.288 -3.345 11.329 1.00 93.12 85 MET A CA 1
ATOM 716 C C . MET A 1 85 ? 0.992 -3.929 11.949 1.00 93.12 85 MET A C 1
ATOM 718 O O . MET A 1 85 ? 2.095 -3.487 11.628 1.00 93.12 85 MET A O 1
ATOM 722 N N . GLU A 1 86 ? 0.866 -4.931 12.821 1.00 91.50 86 GLU A N 1
ATOM 723 C CA . GLU A 1 86 ? 2.008 -5.604 13.448 1.00 91.50 86 GLU A CA 1
ATOM 724 C C . GLU A 1 86 ? 2.919 -6.277 12.418 1.00 91.50 86 GLU A C 1
ATOM 726 O O . GLU A 1 86 ? 4.141 -6.176 12.527 1.00 91.50 86 GLU A O 1
ATOM 731 N N . ALA A 1 87 ? 2.347 -6.906 11.388 1.00 92.19 87 ALA A N 1
ATOM 732 C CA . ALA A 1 87 ? 3.109 -7.517 10.306 1.00 92.19 87 ALA A CA 1
ATOM 733 C C . ALA A 1 87 ? 3.990 -6.491 9.575 1.00 92.19 87 ALA A C 1
ATOM 735 O O . ALA A 1 87 ? 5.178 -6.745 9.374 1.00 92.19 87 ALA A O 1
ATOM 736 N N . PHE A 1 88 ? 3.448 -5.314 9.241 1.00 89.50 88 PHE A N 1
ATOM 737 C CA . PHE A 1 88 ? 4.220 -4.238 8.606 1.00 89.50 88 PHE A CA 1
ATOM 738 C C . PHE A 1 88 ? 5.262 -3.627 9.537 1.00 89.50 88 PHE A C 1
ATOM 740 O O . PHE A 1 88 ? 6.373 -3.341 9.099 1.00 89.50 88 PHE A O 1
ATOM 747 N N . LYS A 1 89 ? 4.954 -3.488 10.830 1.00 87.94 89 LYS A N 1
ATOM 748 C CA . LYS A 1 89 ? 5.938 -3.039 11.819 1.00 87.94 89 LYS A CA 1
ATOM 749 C C . LYS A 1 89 ? 7.133 -3.993 11.888 1.00 87.94 89 LYS A C 1
ATOM 751 O O . LYS A 1 89 ? 8.275 -3.544 11.846 1.00 87.94 89 LYS A O 1
ATOM 756 N N . LEU A 1 90 ? 6.875 -5.300 11.961 1.00 87.38 90 LEU A N 1
ATOM 757 C CA . LEU A 1 90 ? 7.921 -6.324 11.983 1.00 87.38 90 LEU A CA 1
ATOM 758 C C . LEU A 1 90 ? 8.710 -6.354 10.672 1.00 87.38 90 LEU A C 1
ATOM 760 O O . LEU A 1 90 ? 9.935 -6.417 10.711 1.00 87.38 90 LEU A O 1
ATOM 764 N N . ALA A 1 91 ? 8.030 -6.258 9.527 1.00 84.75 91 ALA A N 1
ATOM 765 C CA . ALA A 1 91 ? 8.680 -6.172 8.223 1.00 84.75 91 ALA A CA 1
ATOM 766 C C . ALA A 1 91 ? 9.614 -4.957 8.137 1.00 84.75 91 ALA A C 1
ATOM 768 O O . ALA A 1 91 ? 10.755 -5.094 7.712 1.00 84.75 91 ALA A O 1
ATOM 769 N N . GLY A 1 92 ? 9.166 -3.789 8.602 1.00 81.88 92 GLY A N 1
ATOM 770 C CA . GLY A 1 92 ? 9.971 -2.569 8.608 1.00 81.88 92 GLY A CA 1
ATOM 771 C C . GLY A 1 92 ? 11.212 -2.635 9.493 1.00 81.88 92 GLY A C 1
ATOM 772 O O . GLY A 1 92 ? 12.192 -1.969 9.189 1.00 81.88 92 GLY A O 1
ATOM 773 N N . VAL A 1 93 ? 11.178 -3.413 10.578 1.00 81.69 93 VAL A N 1
ATOM 774 C CA . VAL A 1 93 ? 12.356 -3.675 11.427 1.00 81.69 93 VAL A CA 1
ATOM 775 C C . VAL A 1 93 ? 13.273 -4.721 10.788 1.00 81.69 93 VAL A C 1
ATOM 777 O O . VAL A 1 93 ? 14.489 -4.599 10.857 1.00 81.69 93 VAL A O 1
ATOM 780 N N . ALA A 1 94 ? 12.708 -5.754 10.159 1.00 80.75 94 ALA A N 1
ATOM 781 C CA . ALA A 1 94 ? 13.486 -6.795 9.488 1.00 80.75 94 ALA A CA 1
ATOM 782 C C . ALA A 1 94 ? 14.235 -6.271 8.250 1.00 80.75 94 ALA A C 1
ATOM 784 O O . ALA A 1 94 ? 15.306 -6.773 7.931 1.00 80.75 94 ALA A O 1
ATOM 785 N N . LEU A 1 95 ? 13.674 -5.266 7.574 1.00 77.50 95 LEU A N 1
ATOM 786 C CA . LEU A 1 95 ? 14.265 -4.599 6.410 1.00 77.50 95 LEU A CA 1
ATOM 787 C C . LEU A 1 95 ? 15.228 -3.455 6.786 1.00 77.50 95 LEU A C 1
ATOM 789 O O . LEU A 1 95 ? 15.754 -2.786 5.901 1.00 77.50 95 LEU A O 1
ATOM 793 N N . GLU A 1 96 ? 15.434 -3.190 8.077 1.00 72.88 96 GLU A N 1
ATOM 794 C CA . GLU A 1 96 ? 16.313 -2.121 8.552 1.00 72.88 96 GLU A CA 1
ATOM 795 C C . GLU A 1 96 ? 17.791 -2.543 8.519 1.00 72.88 96 GLU A C 1
ATOM 797 O O . GLU A 1 96 ? 18.147 -3.639 8.958 1.00 72.88 96 GLU A O 1
ATOM 802 N N . ASP A 1 97 ? 18.668 -1.638 8.074 1.00 67.69 97 ASP A N 1
ATOM 803 C CA . ASP A 1 97 ? 20.115 -1.794 8.229 1.00 67.69 97 ASP A CA 1
ATOM 804 C C . ASP A 1 97 ? 20.553 -1.132 9.543 1.00 67.69 97 ASP A C 1
ATOM 806 O O . ASP A 1 97 ? 20.689 0.092 9.656 1.00 67.69 97 ASP A O 1
ATOM 810 N N . LYS A 1 98 ? 20.798 -1.973 10.552 1.00 57.38 98 LYS A N 1
ATOM 811 C CA . LYS A 1 98 ? 21.056 -1.575 11.945 1.00 57.38 98 LYS A CA 1
ATOM 812 C C . LYS A 1 98 ? 22.284 -0.669 12.145 1.00 57.38 98 LYS A C 1
ATOM 814 O O . LYS A 1 98 ? 22.457 -0.164 13.251 1.00 57.38 98 LYS A O 1
ATOM 819 N N . GLY A 1 99 ? 23.124 -0.451 11.126 1.00 52.72 99 GLY A N 1
ATOM 820 C CA . GLY A 1 99 ? 24.297 0.433 11.199 1.00 52.72 99 GLY A CA 1
ATOM 821 C C . GLY A 1 99 ? 24.119 1.830 10.589 1.00 52.72 99 GLY A C 1
ATOM 822 O O . GLY A 1 99 ? 24.907 2.726 10.885 1.00 52.72 99 GLY A O 1
ATOM 823 N N . VAL A 1 100 ? 23.107 2.037 9.737 1.00 58.81 100 VAL A N 1
ATOM 824 C CA . VAL A 1 100 ? 22.943 3.268 8.930 1.00 58.81 100 VAL A CA 1
ATOM 825 C C . VAL A 1 100 ? 21.537 3.872 9.073 1.00 58.81 100 VAL A C 1
ATOM 827 O O . VAL A 1 100 ? 21.298 4.994 8.630 1.00 58.81 100 VAL A O 1
ATOM 830 N N . GLY A 1 101 ? 20.606 3.161 9.716 1.00 66.31 101 GLY A N 1
ATOM 831 C CA . GLY A 1 101 ? 19.184 3.493 9.742 1.00 66.31 101 GLY A CA 1
ATOM 832 C C . GLY A 1 101 ? 18.467 2.711 8.648 1.00 66.31 101 GLY A C 1
ATOM 833 O O . GLY A 1 101 ? 18.359 1.493 8.711 1.00 66.31 101 GLY A O 1
ATOM 834 N N . SER A 1 102 ? 17.963 3.380 7.613 1.00 66.56 102 SER A N 1
ATOM 835 C CA . SER A 1 102 ? 17.312 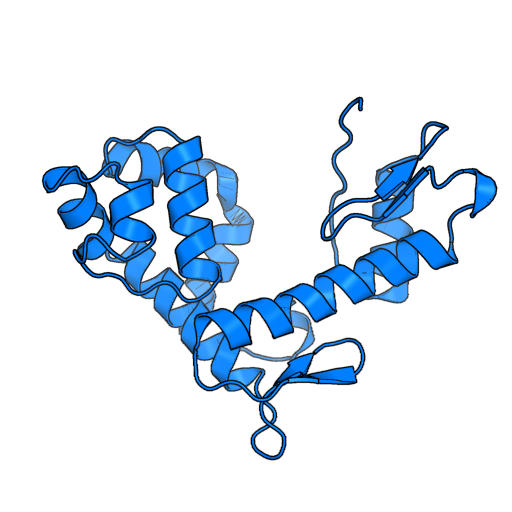2.685 6.496 1.00 66.56 102 SER A CA 1
ATOM 836 C C . SER A 1 102 ? 17.971 3.035 5.172 1.00 66.56 102 SER A C 1
ATOM 838 O O . SER A 1 102 ? 18.001 4.196 4.765 1.00 66.56 102 SER A O 1
ATOM 840 N N . ILE A 1 103 ? 18.492 2.019 4.491 1.00 76.00 103 ILE A N 1
ATOM 841 C CA . ILE A 1 103 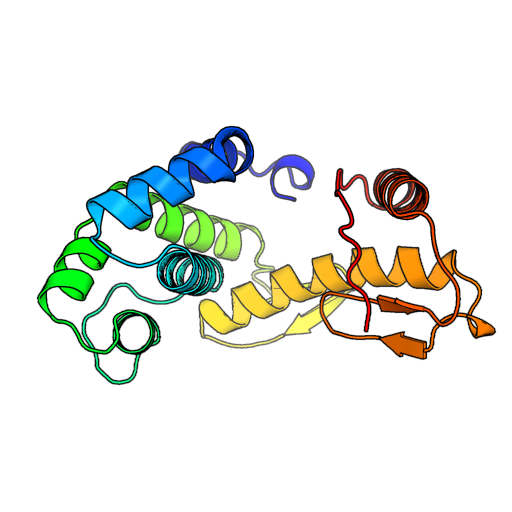? 18.904 2.101 3.091 1.00 76.00 103 ILE A CA 1
ATOM 842 C C . ILE A 1 103 ? 17.758 1.515 2.275 1.00 76.00 103 ILE A C 1
ATOM 844 O O . ILE A 1 103 ? 17.305 0.409 2.556 1.00 76.00 103 ILE A O 1
ATOM 848 N N . ASN A 1 104 ? 17.232 2.272 1.316 1.00 81.31 104 ASN A N 1
ATOM 849 C CA . ASN A 1 104 ? 16.164 1.758 0.466 1.00 81.31 104 ASN A CA 1
ATOM 850 C C . ASN A 1 104 ? 16.732 0.902 -0.682 1.00 81.31 104 ASN A C 1
ATOM 852 O O . ASN A 1 104 ? 17.945 0.829 -0.877 1.00 81.31 104 ASN A O 1
ATOM 856 N N . ALA A 1 105 ? 15.856 0.276 -1.471 1.00 82.00 105 ALA A N 1
ATOM 857 C CA . ALA A 1 105 ? 16.255 -0.658 -2.530 1.00 82.00 105 ALA A CA 1
ATOM 858 C C . ALA A 1 105 ? 17.160 -0.059 -3.628 1.00 82.00 105 ALA A C 1
ATOM 860 O O . ALA A 1 105 ? 17.801 -0.808 -4.358 1.00 82.00 105 ALA A O 1
ATOM 861 N N . VAL A 1 106 ? 17.240 1.273 -3.733 1.00 84.38 106 VAL A N 1
ATOM 862 C CA . VAL A 1 106 ? 18.096 1.991 -4.695 1.00 84.38 106 VAL A CA 1
ATOM 863 C C . VAL A 1 106 ? 19.316 2.651 -4.032 1.00 84.38 106 VAL A C 1
ATOM 865 O O . VAL A 1 106 ? 19.968 3.504 -4.626 1.00 84.38 106 VAL A O 1
ATOM 868 N N . GLY A 1 107 ? 19.644 2.270 -2.791 1.00 83.25 107 GLY A N 1
ATOM 869 C CA . GLY A 1 107 ? 20.869 2.688 -2.101 1.00 83.25 107 GLY A CA 1
ATOM 870 C C . GLY A 1 107 ? 20.801 4.049 -1.399 1.00 83.25 107 GLY A C 1
ATOM 871 O O . GLY A 1 107 ? 21.817 4.526 -0.890 1.00 83.25 107 GLY A O 1
ATOM 872 N N . ILE A 1 108 ? 19.628 4.688 -1.329 1.00 83.94 108 ILE A N 1
ATOM 873 C CA . ILE A 1 108 ? 19.477 5.985 -0.656 1.00 83.94 108 ILE A CA 1
ATOM 874 C C . ILE A 1 108 ? 19.407 5.761 0.854 1.00 83.94 108 ILE A C 1
ATOM 876 O O . ILE A 1 108 ? 18.551 5.026 1.353 1.00 83.94 108 ILE A O 1
ATOM 880 N N . LYS A 1 109 ? 20.300 6.431 1.586 1.00 84.69 109 LYS A N 1
ATOM 881 C CA . LYS A 1 109 ? 20.362 6.402 3.051 1.00 84.69 109 LYS A CA 1
ATOM 882 C C . LYS A 1 109 ? 19.354 7.371 3.659 1.00 84.69 109 LYS A C 1
ATOM 884 O O . LYS A 1 109 ? 19.225 8.507 3.206 1.00 84.69 109 LYS A O 1
ATOM 889 N N . PHE A 1 110 ? 18.699 6.947 4.732 1.00 76.62 110 PHE A N 1
ATOM 890 C CA . PHE A 1 110 ? 17.770 7.771 5.490 1.00 76.62 110 PHE A CA 1
ATOM 891 C C . PHE A 1 110 ? 17.875 7.475 6.981 1.00 76.62 110 PHE A C 1
ATOM 893 O O . PHE A 1 110 ? 17.717 6.337 7.423 1.00 76.62 110 PHE A O 1
ATOM 900 N N . VAL A 1 111 ? 18.111 8.531 7.758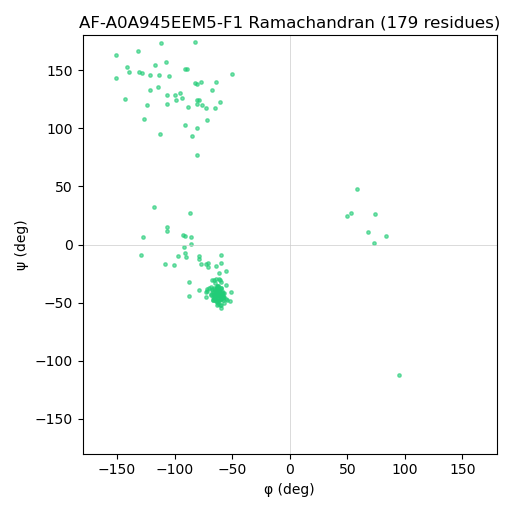 1.00 69.81 111 VAL A N 1
ATOM 901 C CA . VAL A 1 111 ? 18.228 8.465 9.215 1.00 69.81 111 VAL A CA 1
ATOM 902 C C . VAL A 1 111 ? 17.042 9.210 9.816 1.00 69.81 111 VAL A C 1
ATOM 904 O O . VAL A 1 111 ? 17.064 10.436 9.929 1.00 69.81 111 VAL A O 1
ATOM 907 N N . LYS A 1 112 ? 15.970 8.490 10.165 1.00 68.62 112 LYS A N 1
ATOM 908 C CA . LYS A 1 112 ? 14.863 9.037 10.966 1.00 68.62 112 LYS A CA 1
ATOM 909 C C . LYS A 1 112 ? 14.330 8.024 11.968 1.00 68.62 112 LYS A C 1
ATOM 911 O O . LYS A 1 112 ? 14.327 6.825 11.724 1.00 68.62 112 LYS A O 1
ATOM 916 N N . ASN A 1 113 ? 13.775 8.560 13.054 1.00 69.00 113 ASN A N 1
ATOM 917 C CA . ASN A 1 113 ? 13.377 7.786 14.231 1.00 69.00 113 ASN A CA 1
ATOM 918 C C . ASN A 1 113 ? 11.927 7.267 14.186 1.00 69.00 113 ASN A C 1
ATOM 920 O O . ASN A 1 113 ? 11.538 6.492 15.053 1.00 69.00 113 ASN A O 1
ATOM 924 N N . LYS A 1 114 ? 11.087 7.718 13.239 1.00 80.00 114 LYS A N 1
ATOM 925 C CA . LYS A 1 114 ? 9.659 7.349 13.197 1.00 80.00 114 LYS A CA 1
ATOM 926 C C . LYS A 1 114 ? 9.408 6.167 12.264 1.00 80.00 114 LYS A C 1
ATOM 928 O O . LYS A 1 114 ? 9.765 6.233 11.089 1.00 80.00 114 LYS A O 1
ATOM 933 N N . ASP A 1 115 ? 8.676 5.168 12.759 1.00 78.44 115 ASP A N 1
ATOM 934 C CA . ASP A 1 115 ? 8.279 3.962 12.012 1.00 78.44 115 ASP A CA 1
ATOM 935 C C . ASP A 1 115 ? 7.623 4.283 10.664 1.00 78.44 115 ASP A C 1
ATOM 937 O O . ASP A 1 115 ? 7.943 3.659 9.655 1.00 78.44 115 ASP A O 1
ATOM 941 N N . SER A 1 116 ? 6.759 5.300 10.614 1.00 82.94 116 SER A N 1
ATOM 942 C CA . SER A 1 116 ? 6.067 5.675 9.380 1.00 82.94 116 SER A CA 1
ATOM 943 C C . SER A 1 116 ? 6.982 6.241 8.302 1.00 82.94 116 SER A C 1
ATOM 945 O O . SER A 1 116 ? 6.824 5.946 7.120 1.00 82.94 116 SER A O 1
ATOM 947 N N . GLN A 1 117 ? 7.972 7.034 8.708 1.00 85.12 117 GLN A N 1
ATOM 948 C CA . GLN A 1 117 ? 8.950 7.614 7.793 1.00 85.12 117 GLN A CA 1
ATOM 949 C C . GLN A 1 117 ? 9.915 6.543 7.289 1.00 85.12 117 GLN A C 1
ATOM 951 O O . GLN A 1 117 ? 10.256 6.543 6.111 1.00 85.12 117 GLN A O 1
ATOM 956 N N . ARG A 1 118 ? 10.304 5.607 8.163 1.00 83.69 118 ARG A N 1
ATOM 957 C CA . ARG A 1 118 ? 11.102 4.436 7.795 1.00 83.69 118 ARG A CA 1
ATOM 958 C C . ARG A 1 118 ? 10.377 3.563 6.772 1.00 83.69 118 ARG A C 1
ATOM 960 O O . ARG A 1 118 ? 10.931 3.281 5.715 1.00 83.69 118 ARG A O 1
ATOM 967 N N . MET A 1 119 ? 9.126 3.193 7.050 1.00 86.44 119 MET A N 1
ATOM 968 C CA . MET A 1 119 ? 8.319 2.398 6.121 1.00 86.44 119 MET A CA 1
ATOM 969 C C . MET A 1 119 ? 8.135 3.093 4.775 1.00 86.44 119 MET A C 1
ATOM 971 O O . MET A 1 119 ? 8.280 2.448 3.740 1.00 86.44 119 MET A O 1
ATOM 975 N N . ALA A 1 120 ? 7.863 4.401 4.778 1.00 87.06 120 ALA A N 1
ATOM 976 C CA . ALA A 1 120 ? 7.755 5.169 3.544 1.00 87.06 120 ALA A CA 1
ATOM 977 C C . ALA A 1 120 ? 9.056 5.123 2.734 1.00 87.06 120 ALA A C 1
ATOM 979 O O . ALA A 1 120 ? 9.010 4.815 1.550 1.00 87.06 120 ALA A O 1
ATOM 980 N N . HIS A 1 121 ? 10.206 5.341 3.377 1.00 86.62 121 HIS A N 1
ATOM 981 C CA . HIS A 1 121 ? 11.512 5.312 2.714 1.00 86.62 121 HIS A CA 1
ATOM 982 C C . HIS A 1 121 ? 11.827 3.955 2.071 1.00 86.62 121 HIS A C 1
ATOM 984 O O . HIS A 1 121 ? 12.293 3.895 0.933 1.00 86.62 121 HIS A O 1
ATOM 990 N N . ILE A 1 122 ? 11.537 2.861 2.782 1.00 85.56 122 ILE A N 1
ATOM 991 C CA . ILE A 1 122 ? 11.729 1.495 2.279 1.00 85.56 122 ILE A CA 1
ATOM 992 C C . ILE A 1 122 ? 10.836 1.245 1.057 1.00 85.56 122 ILE A C 1
ATOM 994 O O . ILE A 1 122 ? 11.335 0.839 0.008 1.00 85.56 122 ILE A O 1
ATOM 998 N N . LEU A 1 123 ? 9.529 1.514 1.173 1.00 86.81 123 LEU A N 1
ATOM 999 C CA . LEU A 1 123 ? 8.562 1.280 0.095 1.00 86.81 123 LEU A CA 1
ATOM 1000 C C . LEU A 1 123 ? 8.870 2.127 -1.147 1.00 86.81 123 LEU A C 1
ATOM 1002 O O . LEU A 1 123 ? 8.885 1.590 -2.252 1.00 86.81 123 LEU A O 1
ATOM 1006 N N . GLN A 1 124 ? 9.231 3.398 -0.955 1.00 86.62 124 GLN A N 1
ATOM 1007 C CA . GLN A 1 124 ? 9.642 4.302 -2.033 1.00 86.62 124 GLN A CA 1
ATOM 1008 C C . GLN A 1 124 ? 10.868 3.796 -2.796 1.00 86.62 124 GLN A C 1
ATOM 1010 O O . GLN A 1 124 ? 10.977 4.023 -3.997 1.00 86.62 124 GLN A O 1
ATOM 1015 N N . GLY A 1 125 ? 11.794 3.094 -2.134 1.00 88.25 125 GLY A N 1
ATOM 1016 C CA . GLY A 1 125 ? 12.925 2.474 -2.823 1.00 88.25 125 GLY A CA 1
ATOM 1017 C C . GLY A 1 125 ? 12.489 1.419 -3.831 1.00 88.25 125 GLY A C 1
ATOM 1018 O O . GLY A 1 125 ? 13.000 1.394 -4.945 1.00 88.25 125 GLY A O 1
ATOM 1019 N N . TYR A 1 126 ? 11.529 0.572 -3.461 1.00 88.12 126 TYR A N 1
ATOM 1020 C CA . TYR A 1 126 ? 11.000 -0.446 -4.369 1.00 88.12 126 TYR A CA 1
ATOM 1021 C C . TYR A 1 126 ? 10.133 0.153 -5.474 1.00 88.12 126 TYR A C 1
ATOM 1023 O O . TYR A 1 126 ? 10.250 -0.265 -6.622 1.00 88.12 126 TYR A O 1
ATOM 1031 N N . GLU A 1 127 ? 9.302 1.150 -5.154 1.00 89.00 127 GLU A N 1
ATOM 1032 C CA . GLU A 1 127 ? 8.558 1.923 -6.159 1.00 89.00 127 GLU A CA 1
ATOM 1033 C C . GLU A 1 127 ? 9.530 2.528 -7.180 1.00 89.00 127 GLU A C 1
ATOM 1035 O O . GLU A 1 127 ? 9.365 2.355 -8.388 1.00 89.00 127 GLU A O 1
ATOM 1040 N N . ARG A 1 128 ? 10.619 3.141 -6.701 1.00 89.44 128 ARG A N 1
ATOM 1041 C CA . ARG A 1 128 ? 11.655 3.706 -7.562 1.00 89.44 128 ARG A CA 1
ATOM 1042 C C . ARG A 1 128 ? 12.358 2.649 -8.409 1.00 89.44 128 ARG A C 1
ATOM 1044 O O . ARG A 1 128 ? 12.539 2.883 -9.597 1.00 89.44 128 ARG A O 1
ATOM 1051 N N . GLN A 1 129 ? 12.702 1.496 -7.835 1.00 90.69 129 GLN A N 1
ATOM 1052 C CA . GLN A 1 129 ? 13.320 0.387 -8.567 1.00 90.69 129 GLN A CA 1
ATOM 1053 C C . GLN A 1 129 ? 12.445 -0.071 -9.745 1.00 90.69 129 GLN A C 1
ATOM 1055 O O . GLN A 1 129 ? 12.955 -0.306 -10.838 1.00 90.69 129 GLN A O 1
ATOM 1060 N N . VAL A 1 130 ? 11.126 -0.156 -9.546 1.00 92.12 130 VAL A N 1
ATOM 1061 C CA . VAL A 1 130 ? 10.169 -0.481 -10.614 1.00 92.12 130 VAL A CA 1
ATOM 1062 C C . VAL A 1 130 ? 10.138 0.622 -11.675 1.00 92.12 130 VAL A C 1
ATOM 1064 O O . VAL A 1 130 ? 10.226 0.332 -12.868 1.00 92.12 130 VAL A O 1
ATOM 1067 N N . LEU A 1 131 ? 10.056 1.888 -11.259 1.00 91.31 131 LEU A N 1
ATOM 1068 C CA . LEU A 1 131 ? 10.035 3.027 -12.181 1.00 91.31 131 LEU A CA 1
ATOM 1069 C C . LEU A 1 131 ? 11.325 3.153 -12.997 1.00 91.31 131 LEU A C 1
ATOM 1071 O O . LEU A 1 131 ? 11.256 3.476 -14.180 1.00 91.31 131 LEU A O 1
ATOM 1075 N N . ASP A 1 132 ? 12.487 2.877 -12.408 1.00 91.62 132 ASP A N 1
ATOM 1076 C CA . ASP A 1 132 ? 13.770 2.928 -13.112 1.00 91.62 132 ASP A CA 1
ATOM 1077 C C . ASP A 1 132 ? 13.814 1.914 -14.265 1.00 91.62 132 ASP A C 1
ATOM 1079 O O . ASP A 1 132 ? 14.285 2.254 -15.351 1.00 91.62 132 ASP A O 1
ATOM 1083 N N . VAL A 1 133 ? 13.247 0.714 -14.083 1.00 93.62 133 VAL A N 1
ATOM 1084 C CA . VAL A 1 133 ? 13.100 -0.279 -15.164 1.00 93.62 133 VAL A CA 1
ATOM 1085 C C . VAL A 1 133 ? 12.157 0.229 -16.250 1.00 93.62 133 VAL A C 1
ATOM 1087 O O . VAL A 1 133 ? 12.501 0.184 -17.432 1.00 93.62 133 VAL A O 1
ATOM 1090 N N . VAL A 1 134 ? 11.000 0.779 -15.871 1.00 93.06 134 VAL A N 1
ATOM 1091 C CA . VAL A 1 134 ? 10.052 1.356 -16.837 1.00 93.06 134 VAL A CA 1
ATOM 1092 C C . VAL A 1 134 ? 10.714 2.464 -17.662 1.00 93.06 134 VAL A C 1
ATOM 1094 O O . VAL A 1 134 ? 10.602 2.462 -18.886 1.00 93.06 134 VAL A O 1
ATOM 1097 N N . ILE A 1 135 ? 11.445 3.380 -17.025 1.00 91.62 135 ILE A N 1
ATOM 1098 C CA . ILE A 1 135 ? 12.136 4.495 -17.692 1.00 91.62 135 ILE A CA 1
ATOM 1099 C C . ILE A 1 135 ? 13.261 3.991 -18.598 1.00 91.62 135 ILE A C 1
ATOM 1101 O O . ILE A 1 135 ? 13.424 4.498 -19.705 1.00 91.62 135 ILE A O 1
ATOM 1105 N N . LYS A 1 136 ? 14.046 3.011 -18.136 1.00 94.00 136 LYS A N 1
ATOM 1106 C CA . LYS A 1 136 ? 15.174 2.434 -18.881 1.00 94.00 136 LYS A CA 1
ATOM 1107 C C . LYS A 1 136 ? 14.735 1.819 -20.210 1.00 94.00 136 LYS A C 1
ATOM 1109 O O . LYS A 1 136 ? 15.465 1.938 -21.188 1.00 94.00 136 LYS A O 1
ATOM 1114 N N . HIS A 1 137 ? 13.567 1.178 -20.234 1.00 94.06 137 HIS A N 1
ATOM 1115 C CA . HIS A 1 137 ? 13.043 0.472 -21.411 1.00 94.06 137 HIS A CA 1
ATOM 1116 C C . HIS A 1 137 ? 12.054 1.278 -22.249 1.00 94.06 137 HIS A C 1
ATOM 1118 O O . HIS A 1 137 ? 11.689 0.850 -23.341 1.00 94.06 137 HIS A O 1
ATOM 1124 N N . SER A 1 138 ? 11.603 2.429 -21.758 1.00 91.69 138 SER A N 1
ATOM 1125 C CA . SER A 1 138 ? 10.685 3.296 -22.494 1.00 91.69 138 SER A CA 1
ATOM 1126 C C . SER A 1 138 ? 11.430 4.305 -23.365 1.00 91.69 138 SER A C 1
ATOM 1128 O O . SER A 1 138 ? 12.511 4.778 -23.016 1.00 91.69 138 SER A O 1
ATOM 1130 N N . ASP A 1 139 ? 10.807 4.714 -24.472 1.00 91.75 139 ASP A N 1
ATOM 1131 C CA . ASP A 1 139 ? 11.261 5.890 -25.216 1.00 91.75 139 ASP A CA 1
ATOM 1132 C C . ASP A 1 139 ? 11.092 7.145 -24.349 1.00 91.75 139 ASP A C 1
ATOM 1134 O O . ASP A 1 139 ? 9.975 7.522 -23.986 1.00 91.75 139 ASP A O 1
ATOM 1138 N N . ARG A 1 140 ? 12.206 7.811 -24.030 1.00 88.19 140 ARG A N 1
ATOM 1139 C CA . ARG A 1 140 ? 12.219 9.021 -23.199 1.00 88.19 140 ARG A CA 1
ATOM 1140 C C . ARG A 1 140 ? 11.424 10.168 -23.814 1.00 88.19 140 ARG A C 1
ATOM 1142 O O . ARG A 1 140 ? 10.851 10.947 -23.062 1.00 88.19 140 ARG A O 1
ATOM 1149 N N . ASN A 1 141 ? 11.338 10.248 -25.143 1.00 92.44 141 ASN A N 1
ATOM 1150 C CA . ASN A 1 141 ? 10.527 11.266 -25.818 1.00 92.44 141 ASN A CA 1
ATOM 1151 C C . ASN A 1 141 ? 9.026 11.007 -25.657 1.00 92.44 141 ASN A C 1
ATOM 1153 O O . ASN A 1 141 ? 8.213 11.910 -25.831 1.00 92.44 141 ASN A O 1
ATOM 1157 N N . ASN A 1 142 ? 8.654 9.775 -25.309 1.00 91.88 142 ASN A N 1
ATOM 1158 C CA . ASN A 1 142 ? 7.278 9.389 -25.063 1.00 91.88 142 ASN A CA 1
ATOM 1159 C C . ASN A 1 142 ? 6.867 9.540 -23.586 1.00 91.88 142 ASN A C 1
ATOM 1161 O O . ASN A 1 142 ? 5.691 9.373 -23.276 1.00 91.88 142 ASN A O 1
ATOM 1165 N N . ILE A 1 143 ? 7.795 9.855 -22.676 1.00 91.75 143 ILE A N 1
ATOM 1166 C CA . ILE A 1 143 ? 7.502 10.091 -21.256 1.00 91.75 143 ILE A CA 1
ATOM 1167 C C . ILE A 1 143 ? 7.157 11.569 -21.060 1.00 91.75 143 ILE A C 1
ATOM 1169 O O . ILE A 1 143 ? 7.988 12.446 -21.282 1.00 91.75 143 ILE A O 1
ATOM 1173 N N . ALA A 1 144 ? 5.937 11.842 -20.605 1.00 88.44 144 ALA A N 1
ATOM 1174 C CA . ALA A 1 144 ? 5.468 13.194 -20.315 1.00 88.44 144 ALA A CA 1
ATOM 1175 C C . ALA A 1 144 ? 5.804 13.621 -18.881 1.00 88.44 144 ALA A C 1
ATOM 1177 O O . ALA A 1 144 ? 6.256 14.741 -18.650 1.00 88.44 144 ALA A O 1
ATOM 1178 N N . LEU A 1 145 ? 5.583 12.728 -17.911 1.00 85.88 145 LEU A N 1
ATOM 1179 C CA . LEU A 1 145 ? 5.773 13.024 -16.494 1.00 85.88 145 LEU A CA 1
ATOM 1180 C C . LEU A 1 145 ? 6.142 11.764 -15.708 1.00 85.88 145 LEU A C 1
ATOM 1182 O O . LEU A 1 145 ? 5.609 10.680 -15.952 1.00 85.88 145 LEU A O 1
ATOM 1186 N N . LEU A 1 146 ? 7.023 11.941 -14.725 1.00 81.62 146 LEU A N 1
ATOM 1187 C CA . LEU A 1 146 ? 7.345 10.939 -13.713 1.00 81.62 146 LEU A CA 1
ATOM 1188 C C . LEU A 1 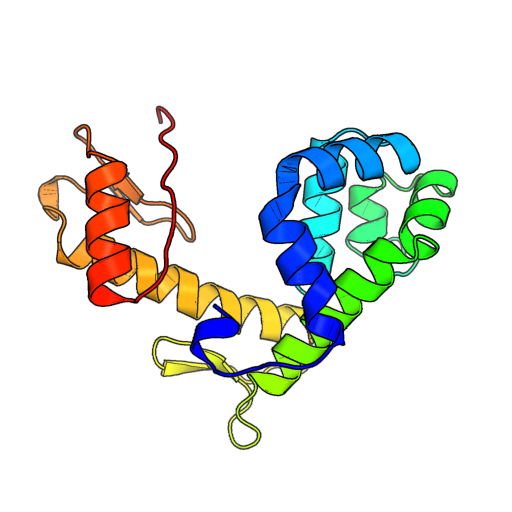146 ? 6.722 11.359 -12.383 1.00 81.62 146 LEU A C 1
ATOM 1190 O O . LEU A 1 146 ? 7.036 12.430 -11.865 1.00 81.62 146 LEU A O 1
ATOM 1194 N N . LEU A 1 147 ? 5.855 10.512 -11.836 1.00 79.50 147 LEU A N 1
ATOM 1195 C CA . LEU A 1 147 ? 5.274 10.658 -10.503 1.00 79.50 147 LEU A CA 1
ATOM 1196 C C . LEU A 1 147 ? 5.813 9.551 -9.583 1.00 79.50 147 LEU A C 1
ATOM 1198 O O . LEU A 1 147 ? 6.563 8.679 -10.021 1.00 79.50 147 LEU A O 1
ATOM 1202 N N . HIS A 1 148 ? 5.487 9.612 -8.289 1.00 69.50 148 HIS A N 1
ATOM 1203 C CA . HIS A 1 148 ? 6.034 8.682 -7.293 1.00 69.50 148 HIS A CA 1
ATOM 1204 C C . HIS A 1 148 ? 5.628 7.222 -7.534 1.00 69.50 148 HIS A C 1
ATOM 1206 O O . HIS A 1 148 ? 6.437 6.329 -7.309 1.00 69.50 148 HIS A O 1
ATOM 1212 N N . ASP A 1 149 ? 4.409 6.992 -8.013 1.00 76.88 149 ASP A N 1
ATOM 1213 C CA . ASP A 1 149 ? 3.803 5.673 -8.200 1.00 76.88 149 ASP A CA 1
ATOM 1214 C C . ASP A 1 149 ? 3.248 5.455 -9.619 1.00 76.88 149 ASP A C 1
ATOM 1216 O O . ASP A 1 149 ? 2.640 4.419 -9.894 1.00 76.88 149 ASP A O 1
ATOM 1220 N N . CYS A 1 150 ? 3.479 6.389 -10.550 1.00 84.94 150 CYS A N 1
ATOM 1221 C CA . CYS A 1 150 ? 3.063 6.230 -11.940 1.00 84.94 150 CYS A CA 1
ATOM 1222 C C . CYS A 1 150 ? 3.955 6.972 -12.946 1.00 84.94 150 CYS A C 1
ATOM 1224 O O . CYS A 1 150 ? 4.700 7.898 -12.617 1.00 84.94 150 CYS A O 1
ATOM 1226 N N . VAL A 1 151 ? 3.831 6.574 -14.212 1.00 88.06 151 VAL A N 1
ATOM 1227 C CA . VAL A 1 151 ? 4.465 7.227 -15.363 1.00 88.06 151 VAL A CA 1
ATOM 1228 C C . VAL A 1 151 ? 3.378 7.654 -16.336 1.00 88.06 151 VAL A C 1
ATOM 1230 O O . VAL A 1 151 ? 2.492 6.865 -16.663 1.00 88.06 151 VAL A O 1
ATOM 1233 N N . VAL A 1 152 ? 3.455 8.897 -16.805 1.00 90.56 152 VAL A N 1
ATOM 1234 C CA . VAL A 1 152 ? 2.555 9.431 -17.829 1.00 90.56 152 VAL A CA 1
ATOM 1235 C C . VAL A 1 152 ? 3.270 9.387 -19.171 1.00 90.56 152 VAL A C 1
ATOM 1237 O O . VAL A 1 152 ? 4.390 9.885 -19.297 1.00 90.56 152 VAL A O 1
ATOM 1240 N N . PHE A 1 153 ? 2.609 8.815 -20.173 1.00 91.69 153 PHE A N 1
ATOM 1241 C CA . PHE A 1 153 ? 3.119 8.719 -21.537 1.00 91.69 153 PHE A CA 1
ATOM 1242 C C . PHE A 1 153 ? 2.272 9.554 -22.498 1.00 91.69 153 PHE A C 1
ATOM 1244 O O . PHE A 1 153 ? 1.055 9.626 -22.334 1.00 91.69 153 PHE A O 1
ATOM 1251 N N . TYR A 1 154 ? 2.898 10.136 -23.524 1.00 91.56 154 TYR A N 1
ATOM 1252 C CA . TYR A 1 154 ? 2.179 10.835 -24.59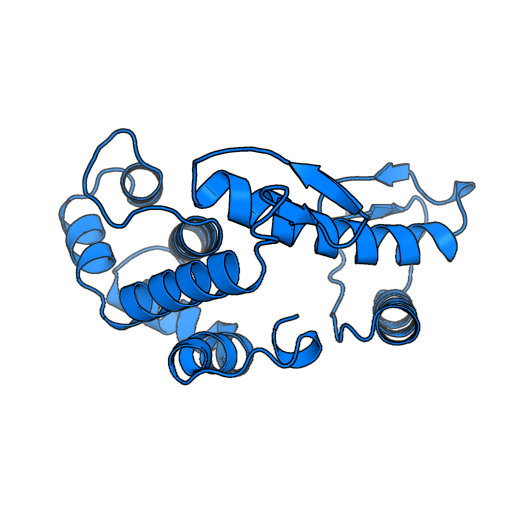7 1.00 91.56 154 TYR A CA 1
ATOM 1253 C C . TYR A 1 154 ? 1.376 9.861 -25.463 1.00 91.56 154 TYR A C 1
ATOM 1255 O O . TYR A 1 154 ? 0.226 10.118 -25.812 1.00 91.56 154 TYR A O 1
ATOM 1263 N N . ASN A 1 155 ? 1.982 8.721 -25.791 1.00 91.31 155 ASN A N 1
ATOM 1264 C CA . ASN A 1 155 ? 1.366 7.661 -26.575 1.00 91.31 155 ASN A CA 1
ATOM 1265 C C . ASN A 1 155 ? 1.025 6.455 -25.704 1.00 91.31 155 ASN A C 1
ATOM 1267 O O . ASN A 1 155 ? 1.636 6.198 -24.667 1.00 91.31 155 ASN A O 1
ATOM 1271 N N . LYS A 1 156 ? 0.062 5.662 -26.176 1.00 89.75 156 LYS A N 1
ATOM 1272 C CA . LYS A 1 156 ? -0.382 4.446 -25.497 1.00 89.75 156 LYS A CA 1
ATOM 1273 C C . LYS A 1 156 ? 0.767 3.441 -25.364 1.00 89.75 156 LYS A C 1
ATOM 1275 O O . LYS A 1 156 ? 1.299 2.969 -26.364 1.00 89.75 156 LYS A O 1
ATOM 1280 N N . VAL A 1 157 ? 1.058 3.049 -24.128 1.00 90.94 157 VAL A N 1
ATOM 1281 C CA . VAL A 1 157 ? 1.987 1.963 -23.787 1.00 90.94 157 VAL A CA 1
ATOM 1282 C C . VAL A 1 157 ? 1.192 0.735 -23.341 1.00 90.94 157 VAL A C 1
ATOM 1284 O O . VAL A 1 157 ? 0.112 0.859 -22.757 1.00 90.94 157 VAL A O 1
ATOM 1287 N N . SER A 1 158 ? 1.687 -0.460 -23.665 1.00 92.31 158 SER A N 1
ATOM 1288 C CA . SER A 1 158 ? 1.056 -1.723 -23.269 1.00 92.31 158 SER A CA 1
ATOM 1289 C C . SER A 1 158 ? 1.323 -2.018 -21.785 1.00 92.31 158 SER A C 1
ATOM 1291 O O . SER A 1 158 ? 2.487 -2.189 -21.422 1.00 92.31 158 SER A O 1
ATOM 1293 N N . PRO A 1 159 ? 0.288 -2.139 -20.928 1.00 93.00 159 PRO A N 1
ATOM 1294 C CA . PRO A 1 159 ? 0.484 -2.493 -19.522 1.00 93.00 159 PRO A CA 1
ATOM 1295 C C . PRO A 1 159 ? 1.107 -3.879 -19.332 1.00 93.00 159 PRO A C 1
ATOM 1297 O O . PRO A 1 159 ? 1.953 -4.048 -18.465 1.00 93.00 159 PRO A O 1
ATOM 1300 N N . ASN A 1 160 ? 0.754 -4.846 -20.188 1.00 94.44 160 ASN A N 1
ATOM 1301 C CA . ASN A 1 160 ? 1.320 -6.198 -20.130 1.00 94.44 160 ASN A CA 1
ATOM 1302 C C . ASN A 1 160 ? 2.827 -6.178 -20.395 1.00 94.44 160 ASN A C 1
ATOM 1304 O O . ASN A 1 160 ? 3.586 -6.824 -19.687 1.00 94.44 160 ASN A O 1
ATOM 1308 N N . TRP A 1 161 ? 3.262 -5.376 -21.370 1.00 94.62 161 TRP A N 1
ATOM 1309 C CA . TRP A 1 161 ? 4.687 -5.217 -21.649 1.00 94.62 161 TRP A CA 1
ATOM 1310 C C . TRP A 1 161 ? 5.429 -4.605 -20.452 1.00 94.62 161 TRP A C 1
ATOM 1312 O O . TRP A 1 161 ? 6.496 -5.094 -20.097 1.00 94.62 161 TRP A O 1
ATOM 1322 N N . LEU A 1 162 ? 4.845 -3.595 -19.789 1.00 94.25 162 LEU A N 1
ATOM 1323 C CA . LEU A 1 162 ? 5.408 -3.016 -18.560 1.00 94.25 162 LEU A CA 1
ATOM 1324 C C . LEU A 1 162 ? 5.528 -4.060 -17.439 1.00 94.25 162 LEU A C 1
ATOM 1326 O O . LEU A 1 162 ? 6.562 -4.141 -16.778 1.00 94.25 162 LEU A O 1
ATOM 1330 N N . SER A 1 163 ? 4.490 -4.877 -17.244 1.00 94.62 163 SER A N 1
ATOM 1331 C CA . SER A 1 163 ? 4.509 -5.993 -16.293 1.00 94.62 163 SER A CA 1
ATOM 1332 C C . SER A 1 163 ? 5.632 -6.986 -16.601 1.00 94.62 163 SER A C 1
ATOM 1334 O O . SER A 1 163 ? 6.374 -7.365 -15.693 1.00 94.62 163 SER A O 1
ATOM 1336 N N . ASP A 1 164 ? 5.802 -7.360 -17.871 1.00 95.50 164 ASP A N 1
ATOM 1337 C CA . ASP A 1 164 ? 6.811 -8.328 -18.301 1.00 95.50 164 ASP A CA 1
ATOM 1338 C C . ASP A 1 164 ? 8.238 -7.821 -18.054 1.00 95.50 164 ASP A C 1
ATOM 1340 O O . ASP A 1 164 ? 9.037 -8.532 -17.440 1.00 95.50 164 ASP A O 1
ATOM 1344 N N . ILE A 1 165 ? 8.566 -6.586 -18.459 1.00 96.25 165 ILE A N 1
ATOM 1345 C CA . ILE A 1 165 ? 9.921 -6.035 -18.266 1.00 96.25 165 ILE A CA 1
ATOM 1346 C C . ILE A 1 165 ? 10.265 -5.874 -16.781 1.00 96.25 165 ILE A C 1
ATOM 1348 O O . ILE A 1 165 ? 11.388 -6.161 -16.363 1.00 96.25 165 ILE A O 1
ATOM 1352 N N . VAL A 1 166 ? 9.294 -5.469 -15.954 1.00 94.50 166 VAL A N 1
ATOM 1353 C CA . VAL A 1 166 ? 9.498 -5.301 -14.512 1.00 94.50 166 VAL A CA 1
ATOM 1354 C C . VAL A 1 166 ? 9.722 -6.653 -13.859 1.00 94.50 166 VAL A C 1
ATOM 1356 O O . VAL A 1 166 ? 10.652 -6.793 -13.063 1.00 94.50 166 VAL A O 1
ATOM 1359 N N . LYS A 1 167 ? 8.943 -7.670 -14.228 1.00 94.31 167 LYS A N 1
ATOM 1360 C CA . LYS A 1 167 ? 9.138 -9.032 -13.735 1.00 94.31 167 LYS A CA 1
ATOM 1361 C C . LYS A 1 167 ? 10.496 -9.595 -14.141 1.00 94.31 167 LYS A C 1
ATOM 1363 O O . LYS A 1 167 ? 11.152 -10.214 -13.308 1.00 94.31 167 LYS A O 1
ATOM 1368 N N . GLN A 1 168 ? 10.929 -9.356 -15.377 1.00 93.94 168 GLN A N 1
ATOM 1369 C CA . GLN A 1 168 ? 12.221 -9.825 -15.878 1.00 93.94 168 GLN A CA 1
ATOM 1370 C C . GLN A 1 168 ? 13.408 -9.176 -15.156 1.00 93.94 168 GLN A C 1
ATOM 1372 O O . GLN A 1 168 ? 14.329 -9.889 -14.770 1.00 93.94 168 GLN A O 1
ATOM 1377 N N . GLU A 1 169 ? 13.399 -7.856 -14.941 1.00 93.56 169 GLU A N 1
ATOM 1378 C CA . GLU A 1 169 ? 14.554 -7.166 -14.342 1.00 93.56 169 GLU A CA 1
ATOM 1379 C C . GLU A 1 169 ? 14.547 -7.139 -12.810 1.00 93.56 169 GLU A C 1
ATOM 1381 O O . GLU A 1 169 ? 15.609 -7.146 -12.191 1.00 93.56 169 GLU A O 1
ATOM 1386 N N . THR A 1 170 ? 13.3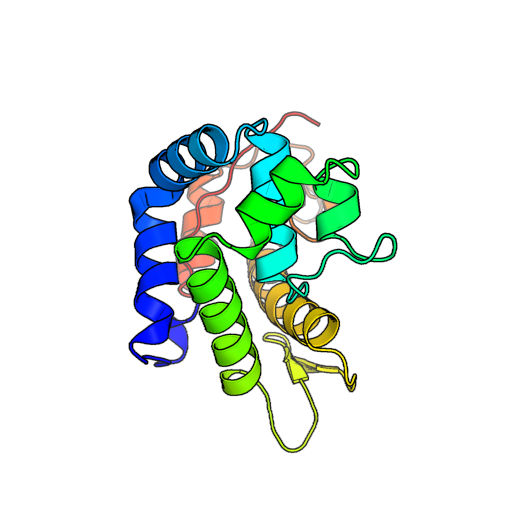71 -7.089 -12.182 1.00 89.69 170 THR A N 1
ATOM 1387 C CA . THR A 1 170 ? 13.258 -6.931 -10.718 1.00 89.69 170 THR A CA 1
ATOM 1388 C C . THR A 1 170 ? 12.784 -8.194 -10.005 1.00 89.69 170 THR A C 1
ATOM 1390 O O . THR A 1 170 ? 12.895 -8.294 -8.784 1.00 89.69 170 THR A O 1
ATOM 1393 N N . GLY A 1 171 ? 12.200 -9.150 -10.734 1.00 89.12 171 GLY A N 1
ATOM 1394 C CA . GLY A 1 171 ? 11.508 -10.298 -10.148 1.00 89.12 171 GLY A CA 1
ATOM 1395 C C . GLY A 1 171 ? 10.147 -9.964 -9.522 1.00 89.12 171 GLY A C 1
ATOM 1396 O O . GLY A 1 171 ? 9.498 -10.857 -8.971 1.00 89.12 171 GLY A O 1
ATOM 1397 N N . PHE A 1 172 ? 9.686 -8.707 -9.574 1.00 88.44 172 PHE A N 1
ATOM 1398 C CA . PHE A 1 172 ? 8.364 -8.337 -9.076 1.00 88.44 172 PHE A CA 1
ATOM 1399 C C . PHE A 1 172 ? 7.267 -8.674 -10.086 1.00 88.44 172 PHE A C 1
ATOM 1401 O O . PHE A 1 172 ? 7.241 -8.161 -11.199 1.00 88.44 172 PHE A O 1
ATOM 1408 N N . ASP A 1 173 ? 6.321 -9.506 -9.656 1.00 89.50 173 ASP A N 1
ATOM 1409 C CA . ASP A 1 173 ? 5.108 -9.823 -10.409 1.00 89.50 173 ASP A CA 1
ATOM 1410 C C . ASP A 1 173 ? 4.049 -8.745 -10.125 1.00 89.50 173 ASP A C 1
ATOM 1412 O O . ASP A 1 173 ? 3.369 -8.789 -9.095 1.00 89.50 173 ASP A O 1
ATOM 1416 N N . LEU A 1 174 ? 3.997 -7.714 -10.975 1.00 88.44 174 LEU A N 1
ATOM 1417 C CA . LEU A 1 174 ? 3.134 -6.538 -10.818 1.00 88.44 174 LEU A CA 1
ATOM 1418 C C . LEU A 1 174 ? 2.204 -6.373 -12.017 1.00 88.44 174 LEU A C 1
ATOM 1420 O O . LEU A 1 174 ? 2.590 -6.625 -13.155 1.00 88.44 174 LEU A O 1
ATOM 1424 N N . GLU A 1 175 ? 0.997 -5.880 -11.758 1.00 89.56 175 GLU A N 1
ATOM 1425 C CA . GLU A 1 175 ? 0.020 -5.517 -12.783 1.00 89.56 175 GLU A CA 1
ATOM 1426 C C . GLU A 1 175 ? -0.082 -3.992 -12.881 1.00 89.56 175 GLU A C 1
ATOM 1428 O O . GLU A 1 175 ? -0.274 -3.311 -11.871 1.00 89.56 175 GLU A O 1
ATOM 1433 N N . PHE A 1 176 ? 0.035 -3.460 -14.099 1.00 90.12 176 PHE A N 1
ATOM 1434 C CA . PHE A 1 176 ? -0.142 -2.036 -14.372 1.00 90.12 176 PHE A CA 1
ATOM 1435 C C . PHE A 1 176 ? -1.584 -1.743 -14.795 1.00 90.12 176 PHE A C 1
ATOM 1437 O O . PHE A 1 176 ? -2.094 -2.308 -15.763 1.00 90.12 176 PHE A O 1
ATOM 1444 N N . SER A 1 177 ? -2.235 -0.804 -14.110 1.00 87.56 177 SER A N 1
ATOM 1445 C CA . SER A 1 177 ? -3.500 -0.222 -14.560 1.00 87.56 177 SER A CA 1
ATOM 1446 C C . SER A 1 177 ? -3.250 1.019 -15.414 1.00 87.56 177 SER A C 1
ATOM 1448 O O . SER A 1 177 ? -2.257 1.722 -15.244 1.00 87.56 177 SER A O 1
ATOM 1450 N N . LYS A 1 178 ? -4.171 1.300 -16.339 1.00 86.50 178 LYS A N 1
ATOM 1451 C CA . LYS A 1 178 ? -4.139 2.497 -17.188 1.00 86.50 178 LYS A CA 1
ATOM 1452 C C . LYS A 1 178 ? -5.328 3.391 -16.866 1.00 86.50 178 LYS A C 1
ATOM 1454 O O . LYS A 1 178 ? -6.460 2.912 -16.811 1.00 86.50 178 LYS A O 1
ATOM 1459 N N . GLU A 1 179 ? -5.073 4.683 -16.752 1.00 84.00 179 GLU A N 1
ATOM 1460 C CA . GLU A 1 179 ? -6.095 5.719 -16.640 1.00 84.00 179 GLU A CA 1
ATOM 1461 C C . GLU A 1 179 ? -5.812 6.794 -17.691 1.00 84.00 179 GLU A C 1
ATOM 1463 O O . GLU A 1 179 ? -4.663 6.992 -18.091 1.00 84.00 179 GLU A O 1
ATOM 1468 N N . LYS A 1 180 ? -6.867 7.427 -18.216 1.00 76.88 180 LYS A N 1
ATOM 1469 C CA . LYS A 1 180 ? -6.697 8.561 -19.129 1.00 76.88 180 LYS A CA 1
ATOM 1470 C C . LYS A 1 180 ? -6.423 9.803 -18.285 1.00 76.88 180 LYS A C 1
ATOM 1472 O O . LYS A 1 180 ? -7.228 10.103 -17.407 1.00 76.88 180 LYS A O 1
ATOM 1477 N N . TYR A 1 181 ? -5.307 10.465 -18.576 1.00 64.12 181 TYR A N 1
ATOM 1478 C CA . TYR A 1 181 ? -4.914 11.748 -18.002 1.00 64.12 181 TYR A CA 1
ATOM 1479 C C . TYR A 1 181 ? -5.293 12.882 -18.954 1.00 64.12 181 TYR A C 1
ATOM 1481 O O . TYR A 1 181 ? -5.123 12.677 -20.181 1.00 64.12 181 TYR A O 1
#

Nearest PDB structures (foldseek):
  3hje-assembly1_A  TM=3.149E-01  e=6.211E+00  Sulfurisphaera tokodaii str. 7

Mean predicted aligned error: 6.19 Å

Secondary structure (DSSP, 8-state):
-GGGGT---GGGHHHHHHHHTHHHHHHHHHHHHT--HHHHHHHHHHHHTT------TTSHHHHHTTT-HHHHHHHHH-HHHHHHHHHHHHHHHHT-BTTTBEE-TTS-EE----HHHHHHHHHHHHHHHHHHHHHHHS-GGGEEEE-SS-EEESS---HHHHHHHHHHHH--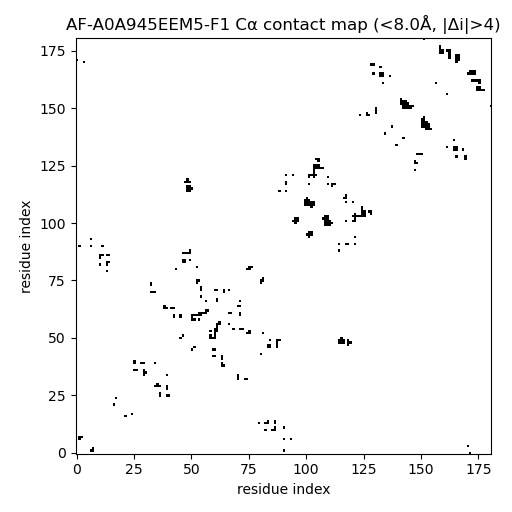---------

Radius of gyration: 17.99 Å; Cα contacts (8 Å, |Δi|>4): 212; chains: 1; bounding box: 44×31×46 Å